Protein AF-A0A5C5SHX4-F1 (afdb_monomer_lite)

Structure (mmCIF, N/CA/C/O backbone):
data_AF-A0A5C5SHX4-F1
#
_entry.id   AF-A0A5C5SHX4-F1
#
loop_
_atom_site.group_PDB
_atom_site.id
_atom_site.type_symbol
_atom_site.label_atom_id
_atom_site.label_alt_id
_atom_site.label_comp_id
_atom_site.label_asym_id
_atom_site.label_entity_id
_atom_site.label_seq_id
_atom_site.pdbx_PDB_ins_code
_atom_site.Cartn_x
_atom_site.Cartn_y
_atom_site.Cartn_z
_atom_site.occupancy
_atom_site.B_iso_or_equiv
_atom_site.auth_seq_id
_atom_site.auth_comp_id
_atom_site.auth_asym_id
_atom_site.auth_atom_id
_atom_site.pdbx_PDB_model_num
ATOM 1 N N . MET A 1 1 ? 33.870 39.729 71.450 1.00 42.12 1 MET A N 1
ATOM 2 C CA . MET A 1 1 ? 32.924 38.596 71.511 1.00 42.12 1 MET A CA 1
ATOM 3 C C . MET A 1 1 ? 33.709 37.350 71.129 1.00 42.12 1 MET A C 1
ATOM 5 O O . MET A 1 1 ? 34.415 37.389 70.132 1.00 42.12 1 MET A O 1
ATOM 9 N N . ALA A 1 2 ? 33.730 36.379 72.041 1.00 31.67 2 ALA A N 1
ATOM 10 C CA . ALA A 1 2 ? 34.758 35.351 72.262 1.00 31.67 2 ALA A CA 1
ATOM 11 C C . ALA A 1 2 ? 34.775 34.230 71.193 1.00 31.67 2 ALA A C 1
ATOM 13 O O . ALA A 1 2 ? 33.719 33.817 70.734 1.00 31.67 2 ALA A O 1
ATOM 14 N N . ASN A 1 3 ? 35.959 33.909 70.650 1.00 28.08 3 ASN A N 1
ATOM 15 C CA . ASN A 1 3 ? 36.817 32.722 70.887 1.00 28.08 3 ASN A CA 1
ATOM 16 C C . ASN A 1 3 ? 36.329 31.379 70.297 1.00 28.08 3 ASN A C 1
ATOM 18 O O . ASN A 1 3 ? 35.316 30.841 70.719 1.00 28.08 3 ASN A O 1
ATOM 22 N N . ALA A 1 4 ? 37.113 30.849 69.339 1.00 34.06 4 ALA A N 1
ATOM 23 C CA . ALA A 1 4 ? 38.002 29.676 69.479 1.00 34.06 4 ALA A CA 1
ATOM 24 C C . ALA A 1 4 ? 37.497 28.519 70.393 1.00 34.06 4 ALA A C 1
ATOM 26 O O . ALA A 1 4 ? 37.074 28.782 71.507 1.00 34.06 4 ALA A O 1
ATOM 27 N N . VAL A 1 5 ? 37.617 27.210 70.122 1.00 29.78 5 VAL A N 1
ATOM 28 C CA . VAL A 1 5 ? 38.520 26.406 69.274 1.00 29.78 5 VAL A CA 1
ATOM 29 C C . VAL A 1 5 ? 38.221 24.907 69.606 1.00 29.78 5 VAL A C 1
ATOM 31 O O . VAL A 1 5 ? 37.726 24.634 70.694 1.00 29.78 5 VAL A O 1
ATOM 34 N N . VAL A 1 6 ? 38.596 23.951 68.727 1.00 30.94 6 VAL A N 1
ATOM 35 C CA . VAL A 1 6 ? 39.023 22.546 69.043 1.00 30.94 6 VAL A CA 1
ATOM 36 C C . VAL A 1 6 ? 37.992 21.387 69.253 1.00 30.94 6 VAL A C 1
ATOM 38 O O . VAL A 1 6 ? 37.268 21.323 70.234 1.00 30.94 6 VAL A O 1
ATOM 41 N N . ILE A 1 7 ? 38.090 20.398 68.334 1.00 29.53 7 ILE A N 1
ATOM 42 C CA . ILE A 1 7 ? 38.417 18.952 68.530 1.00 29.53 7 ILE A CA 1
ATOM 43 C C . ILE A 1 7 ? 37.348 17.835 68.747 1.00 29.53 7 ILE A C 1
ATOM 45 O O . ILE A 1 7 ? 36.525 17.863 69.646 1.00 29.53 7 ILE A O 1
ATOM 49 N N . HIS A 1 8 ? 37.561 16.783 67.927 1.00 28.03 8 HIS A N 1
ATOM 50 C CA . HIS A 1 8 ? 37.392 15.311 68.032 1.00 28.03 8 HIS A CA 1
ATOM 51 C C . HIS A 1 8 ? 36.051 14.577 68.252 1.00 28.03 8 HIS A C 1
ATOM 53 O O . HIS A 1 8 ? 35.418 14.633 69.293 1.00 28.03 8 HIS A O 1
ATOM 59 N N . LEU A 1 9 ? 35.778 13.717 67.254 1.00 27.45 9 LEU A N 1
ATOM 60 C CA . LEU A 1 9 ? 35.742 12.239 67.268 1.00 27.45 9 LEU A CA 1
ATOM 61 C C . LEU A 1 9 ? 35.037 11.474 68.415 1.00 27.45 9 LEU A C 1
ATOM 63 O O . LEU A 1 9 ? 35.475 11.456 69.555 1.00 27.45 9 LEU A O 1
ATOM 67 N N . TYR A 1 10 ? 34.151 10.590 67.937 1.00 25.95 10 TYR A N 1
ATOM 68 C CA . TYR A 1 10 ? 33.957 9.177 68.304 1.00 25.95 10 TYR A CA 1
ATOM 69 C C . TYR A 1 10 ? 33.067 8.760 69.499 1.00 25.95 10 TYR A C 1
ATOM 71 O O . TYR A 1 10 ? 33.429 8.856 70.662 1.00 25.95 10 TYR A O 1
ATOM 79 N N . ARG A 1 11 ? 32.037 7.997 69.089 1.00 29.31 11 ARG A N 1
ATOM 80 C CA . ARG A 1 11 ? 31.551 6.693 69.596 1.00 29.31 11 ARG A CA 1
ATOM 81 C C . ARG A 1 11 ? 30.420 6.627 70.637 1.00 29.31 11 ARG A C 1
ATOM 83 O O . ARG A 1 11 ? 30.598 6.915 71.807 1.00 29.31 11 ARG A O 1
ATOM 90 N N . ARG A 1 12 ? 29.345 5.987 70.144 1.00 29.53 12 ARG A N 1
ATOM 91 C CA . ARG A 1 12 ? 28.436 4.996 70.758 1.00 29.53 12 ARG A CA 1
ATOM 92 C C . ARG A 1 12 ? 27.779 5.348 72.098 1.00 29.53 12 ARG A C 1
ATOM 94 O O . ARG A 1 12 ? 28.376 5.186 73.153 1.00 29.53 12 ARG A O 1
ATOM 101 N N . SER A 1 13 ? 26.462 5.513 72.032 1.00 32.78 13 SER A N 1
ATOM 102 C CA . SER A 1 13 ? 25.553 4.825 72.947 1.00 32.78 13 SER A CA 1
ATOM 103 C C . SER A 1 13 ? 24.511 4.052 72.135 1.00 32.78 13 SER A C 1
ATOM 105 O O . SER A 1 13 ? 24.016 4.506 71.104 1.00 32.78 13 SER A O 1
ATOM 107 N N . GLU A 1 14 ? 24.279 2.817 72.560 1.00 32.66 14 GLU A N 1
ATOM 108 C CA . GLU A 1 14 ? 23.230 1.929 72.082 1.00 32.66 14 GLU A CA 1
ATOM 109 C C . GLU A 1 14 ? 21.862 2.440 72.543 1.00 32.66 14 GLU A C 1
ATOM 111 O O . GLU A 1 14 ? 21.740 2.992 73.635 1.00 32.66 14 GLU A O 1
ATOM 116 N N . SER A 1 15 ? 20.825 2.186 71.746 1.00 30.86 15 SER A N 1
ATOM 117 C CA . SER A 1 15 ? 19.683 1.335 72.119 1.00 30.86 15 SER A CA 1
ATOM 118 C C . SER A 1 15 ? 18.360 1.819 71.519 1.00 30.86 15 SER A C 1
ATOM 120 O O . SER A 1 15 ? 17.963 2.970 71.644 1.00 30.86 15 SER A O 1
ATOM 122 N N . SER A 1 16 ? 17.681 0.843 70.908 1.00 31.73 16 SER A N 1
ATOM 123 C CA . SER A 1 16 ? 16.227 0.666 70.830 1.00 31.73 16 SER A CA 1
ATOM 124 C C . SER A 1 16 ? 15.356 1.741 70.171 1.00 31.73 16 SER A C 1
ATOM 126 O O . SER A 1 16 ? 15.209 2.845 70.677 1.00 31.73 16 SER A O 1
ATOM 128 N N . GLY A 1 17 ? 14.603 1.316 69.148 1.00 30.91 17 GLY A N 1
ATOM 129 C CA . GLY A 1 17 ? 13.259 1.855 68.919 1.00 30.91 17 GLY A CA 1
ATOM 130 C C . GLY A 1 17 ? 12.908 2.179 67.473 1.00 30.91 17 GLY A C 1
ATOM 131 O O . GLY A 1 17 ? 13.012 3.319 67.054 1.00 30.91 17 GLY A O 1
ATOM 132 N N . SER A 1 18 ? 12.456 1.158 66.742 1.00 30.62 18 SER A N 1
ATOM 133 C CA . SER A 1 18 ? 11.272 1.178 65.867 1.00 30.62 18 SER A CA 1
ATOM 134 C C . SER A 1 18 ? 10.837 2.510 65.229 1.00 30.62 18 SER A C 1
ATOM 136 O O . SER A 1 18 ? 10.219 3.338 65.888 1.00 30.62 18 SER A O 1
ATOM 138 N N . CYS A 1 19 ? 11.022 2.630 63.911 1.00 30.03 19 CYS A N 1
ATOM 139 C CA . CYS A 1 19 ? 9.945 2.775 62.912 1.00 30.03 19 CYS A CA 1
ATOM 140 C C . CYS A 1 19 ? 10.567 3.185 61.571 1.00 30.03 19 CYS A C 1
ATOM 142 O O . CYS A 1 19 ? 10.894 4.347 61.338 1.00 30.03 19 CYS A O 1
ATOM 144 N N . ALA A 1 20 ? 10.738 2.210 60.680 1.00 31.38 20 ALA A N 1
ATOM 145 C CA . ALA A 1 20 ? 11.069 2.464 59.289 1.00 31.38 20 ALA A CA 1
ATOM 146 C C . ALA A 1 20 ? 9.829 3.035 58.584 1.00 31.38 20 ALA A C 1
ATOM 148 O O . ALA A 1 20 ? 8.901 2.299 58.254 1.00 31.38 20 ALA A O 1
ATOM 149 N N . ASN A 1 21 ? 9.819 4.345 58.341 1.00 29.78 21 ASN A N 1
ATOM 150 C CA . ASN A 1 21 ? 8.958 4.941 57.327 1.00 29.78 21 ASN A CA 1
ATOM 151 C C . ASN A 1 21 ? 9.503 4.535 55.954 1.00 29.78 21 ASN A C 1
ATOM 153 O O . ASN A 1 21 ? 10.406 5.172 55.412 1.00 29.78 21 ASN A O 1
ATOM 157 N N . PHE A 1 22 ? 8.960 3.451 55.402 1.00 29.88 22 PHE A N 1
ATOM 158 C CA . PHE A 1 22 ? 9.061 3.157 53.979 1.00 29.88 22 PHE A CA 1
ATOM 159 C C . PHE A 1 22 ? 8.213 4.197 53.238 1.00 29.88 22 PHE A C 1
ATOM 161 O O . PHE A 1 22 ? 6.991 4.086 53.151 1.00 29.88 22 PHE A O 1
ATOM 168 N N . PHE A 1 23 ? 8.864 5.239 52.726 1.00 28.30 23 PHE A N 1
ATOM 169 C CA . PHE A 1 23 ? 8.303 6.038 51.647 1.00 28.30 23 PHE A CA 1
ATOM 170 C C . PHE A 1 23 ? 8.164 5.120 50.427 1.00 28.30 23 PHE A C 1
ATOM 172 O O . PHE A 1 23 ? 9.138 4.847 49.728 1.00 28.30 23 PHE A O 1
ATOM 179 N N . TYR A 1 24 ? 6.952 4.623 50.175 1.00 29.64 24 TYR A N 1
ATOM 180 C CA . TYR A 1 24 ? 6.593 4.107 48.860 1.00 29.64 24 TYR A CA 1
ATOM 181 C C . TYR A 1 24 ? 6.588 5.290 47.893 1.00 29.64 24 TYR A C 1
ATOM 183 O O . TYR A 1 24 ? 5.619 6.036 47.787 1.00 29.64 24 TYR A O 1
ATOM 191 N N . CYS A 1 25 ? 7.710 5.479 47.205 1.00 27.42 25 CYS A N 1
ATOM 192 C CA . CYS A 1 25 ? 7.763 6.279 45.997 1.00 27.42 25 CYS A CA 1
ATOM 193 C C . CYS A 1 25 ? 7.038 5.476 44.907 1.00 27.42 25 CYS A C 1
ATOM 195 O O . CYS A 1 25 ? 7.627 4.618 44.253 1.00 27.42 25 CYS A O 1
ATOM 197 N N . THR A 1 26 ? 5.728 5.679 44.763 1.00 35.91 26 THR A N 1
ATOM 198 C CA . THR A 1 26 ? 4.989 5.192 43.597 1.00 35.91 26 THR A CA 1
ATOM 199 C C . THR A 1 26 ? 5.428 6.017 42.394 1.00 35.91 26 THR A C 1
ATOM 201 O O . THR A 1 26 ? 4.940 7.125 42.177 1.00 35.91 26 THR A O 1
ATOM 204 N N . ALA A 1 27 ? 6.381 5.495 41.624 1.00 34.44 27 ALA A N 1
ATOM 205 C CA . ALA A 1 27 ? 6.649 6.001 40.288 1.00 34.44 27 ALA A CA 1
ATOM 206 C C . ALA A 1 27 ? 5.388 5.781 39.424 1.00 34.44 27 ALA A C 1
ATOM 208 O O . ALA A 1 27 ? 4.853 4.668 39.415 1.00 34.44 27 ALA A O 1
ATOM 209 N N . PRO A 1 28 ? 4.872 6.801 38.716 1.00 37.84 28 PRO A N 1
ATOM 210 C CA . PRO A 1 28 ? 3.709 6.622 37.860 1.00 37.84 28 PRO A CA 1
ATOM 211 C C . PRO A 1 28 ? 4.066 5.703 36.685 1.00 37.84 28 PRO A C 1
ATOM 213 O O . PRO A 1 28 ? 5.040 5.935 35.965 1.00 37.84 28 PRO A O 1
ATOM 216 N N . MET A 1 29 ? 3.261 4.654 36.494 1.00 38.84 29 MET A N 1
ATOM 217 C CA . MET A 1 29 ? 3.350 3.711 35.377 1.00 38.84 29 MET A CA 1
ATOM 218 C C . MET A 1 29 ? 3.021 4.404 34.044 1.00 38.84 29 MET A C 1
ATOM 220 O O . MET A 1 29 ? 1.914 4.284 33.528 1.00 38.84 29 MET A O 1
ATOM 224 N N . LYS A 1 30 ? 3.992 5.117 33.459 1.00 40.50 30 LYS A N 1
ATOM 225 C CA . LYS A 1 30 ? 3.859 5.727 32.121 1.00 40.50 30 LYS A CA 1
ATOM 226 C C . LYS A 1 30 ? 3.552 4.694 31.023 1.00 40.50 30 LYS A C 1
ATOM 228 O O . LYS A 1 30 ? 2.823 5.006 30.088 1.00 40.50 30 LYS A O 1
ATOM 233 N N . GLY A 1 31 ? 4.039 3.458 31.168 1.00 35.09 31 GLY A N 1
ATOM 234 C CA . GLY A 1 31 ? 3.872 2.402 30.160 1.00 35.09 31 GLY A CA 1
ATOM 235 C C . GLY A 1 31 ? 2.446 1.856 30.022 1.00 35.09 31 GLY A C 1
ATOM 236 O O . GLY A 1 31 ? 2.021 1.552 28.914 1.00 35.09 31 GLY A O 1
ATOM 237 N N . VAL A 1 32 ? 1.672 1.774 31.111 1.00 37.81 32 VAL A N 1
ATOM 238 C CA . VAL A 1 32 ? 0.301 1.223 31.064 1.00 37.81 32 VAL A CA 1
ATOM 239 C C . VAL A 1 32 ? -0.667 2.219 30.415 1.00 37.81 32 VAL A C 1
ATOM 241 O O . VAL A 1 32 ? -1.487 1.826 29.589 1.00 37.81 32 VAL A O 1
ATOM 244 N N . SER A 1 33 ? -0.523 3.513 30.724 1.00 42.38 33 SER A N 1
ATOM 245 C CA . SER A 1 33 ? -1.366 4.576 30.158 1.00 42.38 33 SER A CA 1
ATOM 246 C C . SER A 1 33 ? -1.165 4.724 28.645 1.00 42.38 33 SER A C 1
ATOM 248 O O . SER A 1 33 ? -2.143 4.745 27.909 1.00 42.38 33 SER A O 1
ATOM 250 N N . GLN A 1 34 ? 0.088 4.726 28.168 1.00 48.66 34 GLN A N 1
ATOM 251 C CA . GLN A 1 34 ? 0.398 4.811 26.732 1.00 48.66 34 GLN A CA 1
ATOM 252 C C . GLN A 1 34 ? -0.023 3.557 25.946 1.00 48.66 34 GLN A C 1
ATOM 254 O O . GLN A 1 34 ? -0.370 3.646 24.769 1.00 48.66 34 GLN A O 1
ATOM 259 N N . MET A 1 35 ? 0.010 2.373 26.568 1.00 46.88 35 MET A N 1
ATOM 260 C CA . MET A 1 35 ? -0.384 1.118 25.917 1.00 46.88 35 MET A CA 1
ATOM 261 C C . MET A 1 35 ? -1.911 0.981 25.799 1.00 46.88 35 MET A C 1
ATOM 263 O O . MET A 1 35 ? -2.396 0.517 24.767 1.00 46.88 35 MET A O 1
ATOM 267 N N . MET A 1 36 ? -2.667 1.426 26.811 1.00 45.66 36 MET A N 1
ATOM 268 C CA . MET A 1 36 ? -4.135 1.489 26.751 1.00 45.66 36 MET A CA 1
ATOM 269 C C . MET A 1 36 ? -4.622 2.531 25.737 1.00 45.66 36 MET A C 1
ATOM 271 O O . MET A 1 36 ? -5.519 2.231 24.957 1.00 45.66 36 MET A O 1
ATOM 275 N N . GLU A 1 37 ? -3.984 3.702 25.688 1.00 62.09 37 GLU A N 1
ATOM 276 C CA . GLU A 1 37 ? -4.298 4.777 24.737 1.00 62.09 37 GLU A CA 1
ATOM 277 C C . GLU A 1 37 ? -4.099 4.323 23.279 1.00 62.09 37 GLU A C 1
ATOM 279 O O . GLU A 1 37 ? -5.005 4.449 22.459 1.00 62.09 37 GLU A O 1
ATOM 284 N N . LYS A 1 38 ? -2.976 3.655 22.969 1.00 64.38 38 LYS A N 1
ATOM 285 C CA . LYS A 1 38 ? -2.723 3.098 21.625 1.00 64.38 38 LYS A CA 1
ATOM 286 C C . LYS A 1 38 ? -3.712 1.997 21.222 1.00 64.38 38 LYS A C 1
ATOM 288 O O . LYS A 1 38 ? -4.048 1.884 20.041 1.00 64.38 38 LYS A O 1
ATOM 293 N N . GLN A 1 39 ? -4.143 1.153 22.162 1.00 67.19 39 GLN A N 1
ATOM 294 C CA . GLN A 1 39 ? -5.106 0.081 21.880 1.00 67.19 39 GLN A CA 1
ATOM 295 C C . GLN A 1 39 ? -6.512 0.635 21.610 1.00 67.19 39 GLN A C 1
ATOM 297 O O . GLN A 1 39 ? -7.219 0.115 20.741 1.00 67.19 39 GLN A O 1
ATOM 302 N N . ASP A 1 40 ? -6.890 1.703 22.309 1.00 85.38 40 ASP A N 1
ATOM 303 C CA . ASP A 1 40 ? -8.145 2.414 22.081 1.00 85.38 40 ASP A CA 1
ATOM 304 C C . ASP A 1 40 ? -8.152 3.073 20.692 1.00 85.38 40 ASP A C 1
ATOM 306 O O . ASP A 1 40 ? -9.031 2.797 19.875 1.00 85.38 40 ASP A O 1
ATOM 310 N N . THR A 1 41 ? -7.080 3.794 20.332 1.00 91.12 41 THR A N 1
ATOM 311 C CA . THR A 1 41 ? -6.935 4.404 18.997 1.00 91.12 41 THR A CA 1
ATOM 312 C C . THR A 1 41 ? -7.051 3.382 17.865 1.00 91.12 41 THR A C 1
ATOM 314 O O . THR A 1 41 ? -7.777 3.613 16.899 1.00 91.12 41 THR A O 1
ATOM 317 N N . ARG A 1 42 ? -6.377 2.225 17.966 1.00 94.06 42 ARG A N 1
ATOM 318 C CA . ARG A 1 42 ? -6.467 1.163 16.941 1.00 94.06 42 ARG A CA 1
ATOM 319 C C . ARG A 1 42 ? -7.895 0.655 16.766 1.00 94.06 42 ARG A C 1
ATOM 321 O O . ARG A 1 42 ? -8.313 0.396 15.641 1.00 94.06 42 ARG A O 1
ATOM 328 N N . THR A 1 43 ? -8.634 0.523 17.865 1.00 95.25 43 THR A N 1
ATOM 329 C CA . THR A 1 43 ? -10.025 0.056 17.852 1.00 95.25 43 THR A CA 1
ATOM 330 C C . THR A 1 43 ? -10.939 1.085 17.190 1.00 95.25 43 THR A C 1
ATOM 332 O O . THR A 1 43 ? -11.713 0.728 16.305 1.00 95.25 43 THR A O 1
ATOM 335 N N . ILE A 1 44 ? -10.795 2.364 17.549 1.00 96.25 44 ILE A N 1
ATOM 336 C CA . ILE A 1 44 ? -11.572 3.467 16.968 1.00 96.25 44 ILE A CA 1
ATOM 337 C C . ILE A 1 44 ? -11.306 3.588 15.460 1.00 96.25 44 ILE A C 1
ATOM 339 O O . ILE A 1 44 ? -12.247 3.696 14.675 1.00 96.25 44 ILE A O 1
ATOM 343 N N . VAL A 1 45 ? -10.037 3.527 15.040 1.00 97.25 45 VAL A N 1
ATOM 344 C CA . VAL A 1 45 ? -9.662 3.558 13.616 1.00 97.25 45 VAL A CA 1
ATOM 345 C C . VAL A 1 45 ? -10.242 2.359 12.867 1.00 97.25 45 VAL A C 1
ATOM 347 O O . VAL A 1 45 ? -10.783 2.535 11.780 1.00 97.25 45 VAL A O 1
ATOM 350 N N . SER A 1 46 ? -10.174 1.157 13.450 1.00 97.06 46 SER A N 1
ATOM 351 C CA . SER A 1 46 ? -10.743 -0.056 12.851 1.00 97.06 46 SER A CA 1
ATOM 352 C C . SER A 1 46 ? -12.241 0.089 12.604 1.00 97.06 46 SER A C 1
ATOM 354 O O . SER A 1 46 ? -12.702 -0.156 11.496 1.00 97.06 46 SER A O 1
ATOM 356 N N . GLN A 1 47 ? -12.991 0.530 13.616 1.00 96.81 47 GLN A N 1
ATOM 357 C CA . GLN A 1 47 ? -14.442 0.706 13.521 1.00 96.81 47 GLN A CA 1
ATOM 358 C C . GLN A 1 47 ? -14.821 1.767 12.488 1.00 96.81 47 GLN A C 1
ATOM 360 O O . GLN A 1 47 ? -15.741 1.563 11.700 1.00 96.81 47 GLN A O 1
ATOM 365 N N . TYR A 1 48 ? -14.101 2.891 12.476 1.00 98.00 48 TYR A N 1
ATOM 366 C CA . TYR A 1 48 ? -14.321 3.939 11.486 1.00 98.00 48 TYR A CA 1
ATOM 367 C C . TYR A 1 48 ? -14.047 3.435 10.063 1.00 98.00 48 TYR A C 1
ATOM 369 O O . TYR A 1 48 ? -14.892 3.611 9.192 1.00 98.00 48 TYR A O 1
ATOM 377 N N . ALA A 1 49 ? -12.913 2.769 9.831 1.00 97.88 49 ALA A N 1
ATOM 378 C CA . ALA A 1 49 ? -12.551 2.266 8.510 1.00 97.88 49 ALA A CA 1
ATOM 379 C C . ALA A 1 49 ? -13.498 1.157 8.021 1.00 97.88 49 ALA A C 1
ATOM 381 O O . ALA A 1 49 ? -13.857 1.143 6.847 1.00 97.88 49 ALA A O 1
ATOM 382 N N . GLU A 1 50 ? 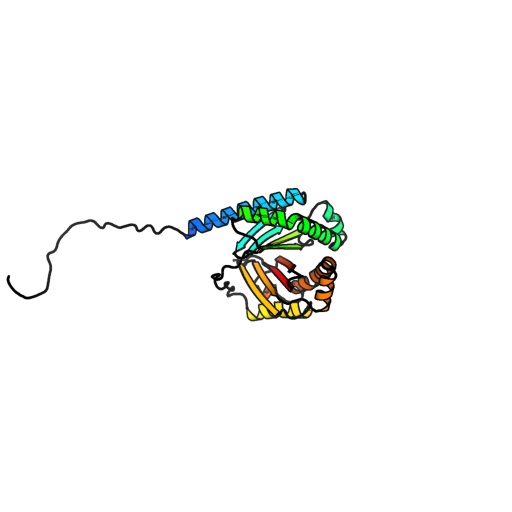-13.946 0.256 8.902 1.00 97.75 50 GLU A N 1
ATOM 383 C CA . GLU A 1 50 ? -14.971 -0.745 8.573 1.00 97.75 50 GLU A CA 1
ATOM 384 C C . GLU A 1 50 ? -16.285 -0.087 8.152 1.00 97.75 50 GLU A C 1
ATOM 386 O O . GLU A 1 50 ? -16.835 -0.450 7.114 1.00 97.75 50 GLU A O 1
ATOM 391 N N . HIS A 1 51 ? -16.759 0.899 8.920 1.00 98.00 51 HIS A N 1
ATOM 392 C CA . HIS A 1 51 ? -17.989 1.620 8.602 1.00 98.00 51 HIS A CA 1
ATOM 393 C C . HIS A 1 51 ? -17.872 2.404 7.291 1.00 98.00 51 HIS A C 1
ATOM 395 O O . HIS A 1 51 ? -18.765 2.327 6.455 1.00 98.00 51 HIS A O 1
ATOM 401 N N . PHE A 1 52 ? -16.749 3.095 7.082 1.00 97.94 52 PHE A N 1
ATOM 402 C CA . PHE A 1 52 ? -16.473 3.841 5.857 1.00 97.94 52 PHE A CA 1
ATOM 403 C C . PHE A 1 52 ? -16.472 2.924 4.626 1.00 97.94 52 PHE A C 1
ATOM 405 O O . PHE A 1 52 ? -17.076 3.234 3.600 1.00 97.94 52 PHE A O 1
ATOM 412 N N . LEU A 1 53 ? -15.815 1.764 4.722 1.00 97.25 53 LEU A N 1
ATOM 413 C CA . LEU A 1 53 ? -15.810 0.772 3.649 1.00 97.25 53 LEU A CA 1
ATOM 414 C C . LEU A 1 53 ? -17.214 0.214 3.391 1.00 97.25 53 LEU A C 1
ATOM 416 O O . LEU A 1 53 ? -17.616 0.122 2.236 1.00 97.25 53 LEU A O 1
ATOM 420 N N . GLU A 1 54 ? -17.980 -0.103 4.432 1.00 96.56 54 GLU A N 1
ATOM 421 C CA . GLU A 1 54 ? -19.353 -0.595 4.283 1.00 96.56 54 GLU A CA 1
ATOM 422 C C . GLU A 1 54 ? -20.270 0.444 3.625 1.00 96.56 54 GLU A C 1
ATOM 424 O O . GLU A 1 54 ? -21.019 0.107 2.711 1.00 96.56 54 GLU A O 1
ATOM 429 N N . GLU A 1 55 ? -20.176 1.711 4.031 1.00 97.38 55 GLU A N 1
ATOM 430 C CA . GLU A 1 55 ? -20.980 2.806 3.485 1.00 97.38 55 GLU A CA 1
ATOM 431 C C . GLU A 1 55 ? -20.676 3.068 2.003 1.00 97.38 55 GLU A C 1
ATOM 433 O O . GLU A 1 55 ? -21.594 3.237 1.198 1.00 97.38 55 GLU A O 1
ATOM 438 N N . HIS A 1 56 ? -19.395 3.075 1.625 1.00 95.69 56 HIS A N 1
ATOM 439 C CA . HIS A 1 56 ? -18.983 3.491 0.285 1.00 95.69 56 HIS A CA 1
ATOM 440 C C . HIS A 1 56 ? -18.776 2.340 -0.706 1.00 95.69 56 HIS A C 1
ATOM 442 O O . HIS A 1 56 ? -19.020 2.513 -1.901 1.00 95.69 56 HIS A O 1
ATOM 448 N N . PHE A 1 57 ? -18.339 1.168 -0.242 1.00 94.31 57 PHE A N 1
ATOM 449 C CA . PHE A 1 57 ? -18.149 -0.027 -1.073 1.00 94.31 57 PHE A CA 1
ATOM 450 C C . PHE A 1 57 ? -19.306 -1.030 -0.950 1.00 94.31 57 PHE A C 1
ATOM 452 O O . PHE A 1 57 ? -19.405 -1.940 -1.773 1.00 94.31 57 PHE A O 1
ATOM 459 N N . GLY A 1 58 ? -20.201 -0.862 0.030 1.00 93.56 58 GLY A N 1
ATOM 460 C CA . GLY A 1 58 ? -21.363 -1.731 0.240 1.00 93.56 58 GLY A CA 1
ATOM 461 C C . GLY A 1 58 ? -21.050 -3.053 0.945 1.00 93.56 58 GLY A C 1
ATOM 462 O O . GLY A 1 58 ? -21.930 -3.902 1.055 1.00 93.56 58 GLY A O 1
ATOM 463 N N . GLU A 1 59 ? -19.811 -3.248 1.398 1.00 92.81 59 GLU A N 1
ATOM 464 C CA . GLU A 1 59 ? -19.346 -4.449 2.091 1.00 92.81 59 GLU A CA 1
ATOM 465 C C . GLU A 1 59 ? -18.264 -4.050 3.100 1.00 92.81 59 GLU A C 1
ATOM 467 O O . GLU A 1 59 ? -17.504 -3.109 2.866 1.00 92.81 59 GLU A O 1
ATOM 472 N N . LYS A 1 60 ? -18.144 -4.800 4.195 1.00 94.31 60 LYS A N 1
ATOM 473 C CA . LYS A 1 60 ? -17.026 -4.683 5.136 1.00 94.31 60 LYS A CA 1
ATOM 474 C C . LYS A 1 60 ? -16.025 -5.828 4.939 1.00 94.31 60 LYS A C 1
ATOM 476 O O . LYS A 1 60 ? -16.416 -6.904 4.490 1.00 94.31 60 LYS A O 1
ATOM 481 N N . PRO A 1 61 ? -14.738 -5.646 5.272 1.00 96.88 61 PRO A N 1
ATOM 482 C CA . PRO A 1 61 ? -13.784 -6.757 5.286 1.00 96.88 61 PRO A CA 1
ATOM 483 C C . PRO A 1 61 ? -14.182 -7.828 6.317 1.00 96.88 61 PRO A C 1
ATOM 485 O O . PRO A 1 61 ? -14.765 -7.510 7.354 1.00 96.88 61 PRO A O 1
ATOM 488 N N . ASP A 1 62 ? -13.786 -9.086 6.088 1.00 97.25 62 ASP A N 1
ATOM 489 C CA . ASP A 1 62 ? -13.939 -10.159 7.088 1.00 97.25 62 ASP A CA 1
ATOM 490 C C . ASP A 1 62 ? -13.123 -9.854 8.354 1.00 97.25 62 ASP A C 1
ATOM 492 O O . ASP A 1 62 ? -13.519 -10.186 9.473 1.00 97.25 62 ASP A O 1
ATOM 496 N N . LYS A 1 63 ? -11.949 -9.238 8.172 1.00 97.00 63 LYS A N 1
ATOM 497 C CA . LYS A 1 63 ? -11.089 -8.778 9.262 1.00 97.00 63 LYS A CA 1
ATOM 498 C C . LYS A 1 63 ? -10.282 -7.556 8.845 1.00 97.00 63 LYS A C 1
ATOM 500 O O . LYS A 1 63 ? -9.669 -7.553 7.774 1.00 97.00 63 LYS A O 1
ATOM 505 N N . LEU A 1 64 ? -10.199 -6.592 9.759 1.00 97.06 64 LEU A N 1
ATOM 506 C CA . LEU A 1 64 ? -9.360 -5.403 9.668 1.00 97.06 64 LEU A CA 1
ATOM 507 C C . LEU A 1 64 ? -8.305 -5.404 10.788 1.00 97.06 64 LEU A C 1
ATOM 509 O O . LEU A 1 64 ? -8.581 -5.757 11.933 1.00 97.06 64 LEU A O 1
ATOM 513 N N . THR A 1 65 ? -7.058 -5.071 10.451 1.00 96.06 65 THR A N 1
ATOM 514 C CA . THR A 1 65 ? -5.953 -4.903 11.411 1.00 96.06 65 THR A CA 1
ATOM 515 C C . THR A 1 65 ? -5.348 -3.514 11.269 1.00 96.06 65 THR A C 1
ATOM 517 O O . THR A 1 65 ? -4.950 -3.134 10.171 1.00 96.06 65 THR A O 1
ATOM 520 N N . VAL A 1 66 ? -5.231 -2.785 12.381 1.00 97.25 66 VAL A N 1
ATOM 521 C CA . VAL A 1 66 ? -4.611 -1.453 12.414 1.00 97.25 66 VAL A CA 1
ATOM 522 C C . VAL A 1 66 ? -3.220 -1.526 13.035 1.00 97.25 66 VAL A C 1
ATOM 524 O O . VAL A 1 66 ? -3.052 -2.021 14.153 1.00 97.25 66 VAL A O 1
ATOM 527 N N . ILE A 1 67 ? -2.228 -0.983 12.334 1.00 95.38 67 ILE A N 1
ATOM 528 C CA . ILE A 1 67 ? -0.856 -0.825 12.816 1.00 95.38 67 ILE A CA 1
ATOM 529 C C . ILE A 1 67 ? -0.556 0.667 12.857 1.00 95.38 67 ILE A C 1
ATOM 531 O O . ILE A 1 67 ? -0.463 1.320 11.826 1.00 95.38 67 ILE A O 1
ATOM 535 N N . LEU A 1 68 ? -0.400 1.196 14.067 1.00 92.69 68 LEU A N 1
ATOM 536 C CA . LEU A 1 68 ? 0.001 2.580 14.294 1.00 92.69 68 LEU A CA 1
ATOM 537 C C . LEU A 1 68 ? 1.441 2.592 14.803 1.00 92.69 68 LEU A C 1
ATOM 539 O O . LEU A 1 68 ? 1.692 2.181 15.943 1.00 92.69 68 LEU A O 1
ATOM 543 N N . HIS A 1 69 ? 2.352 3.040 13.944 1.00 91.50 69 HIS A N 1
ATOM 544 C CA . HIS A 1 69 ? 3.754 3.279 14.254 1.00 91.50 69 HIS A CA 1
ATOM 545 C C . HIS A 1 69 ? 4.205 4.532 13.489 1.00 91.50 69 HIS A C 1
ATOM 547 O O . HIS A 1 69 ? 4.622 4.415 12.334 1.00 91.50 69 HIS A O 1
ATOM 553 N N . PRO A 1 70 ? 4.099 5.729 14.100 1.00 90.12 70 PRO A N 1
ATOM 554 C CA . PRO A 1 70 ? 4.459 6.984 13.450 1.00 90.12 70 PRO A CA 1
ATOM 555 C C . PRO A 1 70 ? 5.832 6.912 12.755 1.00 90.12 70 PRO A C 1
ATOM 557 O O . PRO A 1 70 ? 6.747 6.287 13.301 1.00 90.12 70 PRO A O 1
ATOM 560 N N . PRO A 1 71 ? 5.960 7.482 11.542 1.00 92.94 71 PRO A N 1
ATOM 561 C CA . PRO A 1 71 ? 4.986 8.344 10.873 1.00 92.94 71 PRO A CA 1
ATOM 562 C C . PRO A 1 71 ? 3.947 7.573 10.032 1.00 92.94 71 PRO A C 1
ATOM 564 O O . PRO A 1 71 ? 3.361 8.143 9.117 1.00 92.94 71 PRO A O 1
ATOM 567 N N . PHE A 1 72 ? 3.717 6.282 10.300 1.00 95.38 72 PHE A N 1
ATOM 568 C CA . PHE A 1 72 ? 2.815 5.442 9.515 1.00 95.38 72 PHE A CA 1
ATOM 569 C C . PHE A 1 72 ? 1.605 4.943 10.314 1.00 95.38 72 PHE A C 1
ATOM 571 O O . PHE A 1 72 ? 1.712 4.440 11.439 1.00 95.38 72 PHE A O 1
ATOM 578 N N . LEU A 1 73 ? 0.444 5.008 9.668 1.00 96.69 73 LEU A N 1
ATOM 579 C CA . LEU A 1 73 ? -0.773 4.304 10.044 1.00 96.69 73 LEU A CA 1
ATOM 580 C C . LEU A 1 73 ? -1.139 3.344 8.911 1.00 96.69 73 LEU A C 1
ATOM 582 O O . LEU A 1 73 ? -1.457 3.774 7.807 1.00 96.69 73 LEU A O 1
ATOM 586 N N . LEU A 1 74 ? -1.113 2.043 9.185 1.00 98.25 74 LEU A N 1
ATOM 587 C CA . LEU A 1 74 ? -1.512 1.011 8.233 1.00 98.25 74 LEU A CA 1
ATOM 588 C C . LEU A 1 74 ? -2.847 0.398 8.642 1.00 98.25 74 LEU A C 1
ATOM 590 O O . LEU A 1 74 ? -3.055 0.050 9.806 1.00 98.25 74 LEU A O 1
ATOM 594 N N . ILE A 1 75 ? -3.715 0.205 7.656 1.00 98.31 75 ILE A N 1
ATOM 595 C CA . ILE A 1 75 ? -4.999 -0.479 7.787 1.00 98.31 75 ILE A CA 1
ATOM 596 C C . ILE A 1 75 ? -4.990 -1.642 6.801 1.00 98.31 75 ILE A C 1
ATOM 598 O O . ILE A 1 75 ? -5.088 -1.449 5.590 1.00 98.31 75 ILE A O 1
ATOM 602 N N . HIS A 1 76 ? -4.830 -2.854 7.323 1.00 98.19 76 HIS A N 1
ATOM 603 C CA . HIS A 1 76 ? -4.794 -4.077 6.530 1.00 98.19 76 HIS A CA 1
ATOM 604 C C . HIS A 1 76 ? -6.144 -4.792 6.581 1.00 98.19 76 HIS A C 1
ATOM 606 O O . HIS A 1 76 ? -6.679 -5.062 7.658 1.00 98.19 76 HIS A O 1
ATOM 612 N N . LEU A 1 77 ? -6.666 -5.124 5.407 1.00 97.56 77 LEU A N 1
ATOM 613 C CA . LEU A 1 77 ? -7.973 -5.719 5.171 1.00 97.56 77 LEU A CA 1
ATOM 614 C C . LEU A 1 77 ? -7.788 -7.141 4.646 1.00 97.56 77 LEU A C 1
ATOM 616 O O . LEU A 1 77 ? -6.979 -7.374 3.751 1.00 97.56 77 LEU A O 1
ATOM 620 N N . THR A 1 78 ? -8.584 -8.082 5.142 1.00 97.25 78 THR A N 1
ATOM 621 C CA . THR A 1 78 ? -8.649 -9.453 4.611 1.00 97.25 78 THR A CA 1
ATOM 622 C C . THR A 1 78 ? -10.099 -9.873 4.413 1.00 97.25 78 THR A C 1
ATOM 624 O O . THR A 1 78 ? -10.978 -9.418 5.144 1.00 97.25 78 THR A O 1
ATOM 627 N N . GLY A 1 79 ? -10.351 -10.712 3.408 1.00 96.69 79 GLY A N 1
ATOM 628 C CA . GLY A 1 79 ? -11.706 -11.121 3.029 1.00 96.69 79 GLY A CA 1
ATOM 629 C C . GLY A 1 79 ? -12.502 -10.056 2.269 1.00 96.69 79 GLY A C 1
ATOM 630 O O . GLY A 1 79 ? -13.717 -10.143 2.174 1.00 96.69 79 GLY A O 1
ATOM 631 N N . PHE A 1 80 ? -11.838 -9.046 1.707 1.00 96.69 80 PHE A N 1
ATOM 632 C CA . PHE A 1 80 ? -12.484 -7.900 1.074 1.00 96.69 80 PHE A CA 1
ATOM 633 C C . PHE A 1 80 ? -12.607 -8.062 -0.451 1.00 96.69 80 PHE A C 1
ATOM 635 O O . PHE A 1 80 ? -11.736 -7.657 -1.231 1.00 96.69 80 PHE A O 1
ATOM 642 N N . LEU A 1 81 ? -13.710 -8.673 -0.888 1.00 95.44 81 LEU A N 1
ATOM 643 C CA . LEU A 1 81 ? -14.075 -8.819 -2.300 1.00 95.44 81 LEU A CA 1
ATOM 644 C C . LEU A 1 81 ? -15.585 -8.646 -2.473 1.00 95.44 81 LEU A C 1
ATOM 646 O O . LEU A 1 81 ? -16.360 -9.478 -1.991 1.00 95.44 81 LEU A O 1
ATOM 650 N N . LEU A 1 82 ? -15.993 -7.621 -3.218 1.00 94.12 82 LEU A N 1
ATOM 651 C CA . LEU A 1 82 ? -17.403 -7.295 -3.385 1.00 94.12 82 LEU A CA 1
ATOM 652 C C . LEU A 1 82 ? -18.123 -8.391 -4.179 1.00 94.12 82 LEU A C 1
ATOM 654 O O . LEU A 1 82 ? -17.562 -8.943 -5.136 1.00 94.12 82 LEU A O 1
ATOM 658 N N . PRO A 1 83 ? -19.395 -8.696 -3.861 1.00 92.56 83 PRO A N 1
ATOM 659 C CA . PRO A 1 83 ? -20.177 -9.673 -4.614 1.00 92.56 83 PRO A CA 1
ATOM 660 C C . PRO A 1 83 ? -20.190 -9.416 -6.129 1.00 92.56 83 PRO A C 1
ATOM 662 O O . PRO A 1 83 ? -20.070 -10.366 -6.904 1.00 92.56 83 PRO A O 1
ATOM 665 N N . ALA A 1 84 ? -20.263 -8.148 -6.545 1.00 91.88 84 ALA A N 1
ATOM 666 C CA . ALA A 1 84 ? -20.257 -7.742 -7.951 1.00 91.88 84 ALA A CA 1
ATOM 667 C C . ALA A 1 84 ? -18.905 -7.977 -8.658 1.00 91.88 84 ALA A C 1
ATOM 669 O O . ALA A 1 84 ? -18.871 -8.214 -9.865 1.00 91.88 84 ALA A O 1
ATOM 670 N N . GLU A 1 85 ? -17.792 -7.972 -7.920 1.00 95.94 85 GLU A N 1
ATOM 671 C CA . GLU A 1 85 ? -16.439 -8.153 -8.466 1.00 95.94 85 GLU A CA 1
ATOM 672 C C . GLU A 1 85 ? -16.099 -9.632 -8.703 1.00 95.94 85 GLU A C 1
ATOM 674 O O . GLU A 1 85 ? -15.269 -9.950 -9.557 1.00 95.94 85 GLU A O 1
ATOM 679 N N . LYS A 1 86 ? -16.759 -10.559 -7.988 1.00 94.06 86 LYS A N 1
ATOM 680 C CA . LYS A 1 86 ? -16.442 -12.003 -8.005 1.00 94.06 86 LYS A CA 1
ATOM 681 C C . LYS A 1 86 ? -16.378 -12.581 -9.417 1.00 94.06 86 LYS A C 1
ATOM 683 O O . LYS A 1 86 ? -15.450 -13.324 -9.729 1.00 94.06 86 LYS A O 1
ATOM 688 N N . MET A 1 87 ? -17.340 -12.236 -10.272 1.00 95.31 87 MET A N 1
ATOM 689 C CA . MET A 1 87 ? -17.383 -12.730 -11.651 1.00 95.31 87 MET A CA 1
ATOM 690 C C . MET A 1 87 ? -16.194 -12.220 -12.481 1.00 95.31 87 MET A C 1
ATOM 692 O O . MET A 1 87 ? -15.623 -12.989 -13.252 1.00 95.31 87 MET A O 1
ATOM 696 N N . LEU A 1 88 ? -15.820 -10.944 -12.336 1.00 95.81 88 LEU A N 1
ATOM 697 C CA . LEU A 1 88 ? -14.699 -10.350 -13.073 1.00 95.81 88 LEU A CA 1
ATOM 698 C C . LEU A 1 88 ? -13.375 -10.988 -12.644 1.00 95.81 88 LEU A C 1
ATOM 700 O O . LEU A 1 88 ? -12.608 -11.440 -13.492 1.00 95.81 88 LEU A O 1
ATOM 704 N N . VAL A 1 89 ? -13.167 -11.154 -11.333 1.00 94.94 89 VAL A N 1
ATOM 705 C CA . VAL A 1 89 ? -11.979 -11.831 -10.792 1.00 94.94 89 VAL A CA 1
ATOM 706 C C . VAL A 1 89 ? -11.884 -13.280 -11.279 1.00 94.94 89 VAL A C 1
ATOM 708 O O . VAL A 1 89 ? -10.813 -13.706 -11.713 1.00 94.94 89 VAL A O 1
ATOM 711 N N . GLN A 1 90 ? -12.997 -14.025 -11.280 1.00 93.94 90 GLN A N 1
ATOM 712 C CA . GLN A 1 90 ? -13.055 -15.404 -11.792 1.00 93.94 90 GLN A CA 1
ATOM 713 C C . GLN A 1 90 ? -12.711 -15.507 -13.282 1.00 93.94 90 GLN A C 1
ATOM 715 O O . GLN A 1 90 ? -12.139 -16.505 -13.713 1.00 93.94 90 GLN A O 1
ATOM 720 N N . ARG A 1 91 ? -13.046 -14.481 -14.070 1.00 94.62 91 ARG A N 1
ATOM 721 C CA . ARG A 1 91 ? -12.711 -14.387 -15.498 1.00 94.62 91 ARG A CA 1
ATOM 722 C C . ARG A 1 91 ? -11.325 -13.801 -15.760 1.00 94.62 91 ARG A C 1
ATOM 724 O O . ARG A 1 91 ? -10.982 -13.597 -16.918 1.00 94.62 91 ARG A O 1
ATOM 731 N N . GLN A 1 92 ? -10.546 -13.547 -14.708 1.00 92.62 92 GLN A N 1
ATOM 732 C CA . GLN A 1 92 ? -9.227 -12.917 -14.776 1.00 92.62 92 GLN A CA 1
ATOM 733 C C . GLN A 1 92 ? -9.242 -11.484 -15.337 1.00 92.62 92 GLN A C 1
ATOM 735 O O . GLN A 1 92 ? -8.207 -10.965 -15.744 1.00 92.62 92 GLN A O 1
ATOM 740 N N . ASP A 1 93 ? -10.396 -10.813 -15.295 1.00 94.62 93 ASP A N 1
ATOM 741 C CA . ASP A 1 93 ? -10.537 -9.398 -15.652 1.00 94.62 93 ASP A CA 1
ATOM 742 C C . ASP A 1 93 ? -10.218 -8.516 -14.435 1.00 94.62 93 ASP A C 1
ATOM 744 O O . ASP A 1 93 ? -11.073 -7.843 -13.857 1.00 94.62 93 ASP A O 1
ATOM 748 N N . TRP A 1 94 ? -8.977 -8.630 -13.959 1.00 94.06 94 TRP A N 1
ATOM 749 C CA . TRP A 1 94 ? -8.531 -7.994 -12.718 1.00 94.06 94 TRP A CA 1
ATOM 750 C C . TRP A 1 94 ? -8.371 -6.488 -12.883 1.00 94.06 94 TRP A C 1
ATOM 752 O O . TRP A 1 94 ? -8.742 -5.744 -11.980 1.00 94.06 94 TRP A O 1
ATOM 762 N N . ASN A 1 95 ? -7.877 -6.041 -14.041 1.00 94.56 95 ASN A N 1
ATOM 763 C CA . ASN A 1 95 ? -7.652 -4.624 -14.320 1.00 94.56 95 ASN A CA 1
ATOM 764 C C . ASN A 1 95 ? -8.943 -3.824 -14.181 1.00 94.56 95 ASN A C 1
ATOM 766 O O . ASN A 1 95 ? -8.948 -2.822 -13.484 1.00 94.56 95 ASN A O 1
ATOM 770 N N . ARG A 1 96 ? -10.065 -4.323 -14.714 1.00 95.19 96 ARG A N 1
ATOM 771 C CA . ARG A 1 96 ? -11.354 -3.634 -14.596 1.00 95.19 96 ARG A CA 1
ATOM 772 C C . ARG A 1 96 ? -11.804 -3.445 -13.144 1.00 95.19 96 ARG A C 1
ATOM 774 O O . ARG A 1 96 ? -12.403 -2.424 -12.808 1.00 95.19 96 ARG A O 1
ATOM 781 N N . VAL A 1 97 ? -11.538 -4.430 -12.283 1.00 96.75 97 VAL A N 1
ATOM 782 C CA . VAL A 1 97 ? -11.839 -4.333 -10.846 1.00 96.75 97 VAL A CA 1
ATOM 783 C C . VAL A 1 97 ? -10.907 -3.326 -10.173 1.00 96.75 97 VAL A C 1
ATOM 785 O O . VAL A 1 97 ? -11.380 -2.468 -9.434 1.00 96.75 97 VAL A O 1
ATOM 788 N N . LEU A 1 98 ? -9.604 -3.404 -10.454 1.00 96.12 98 LEU A N 1
ATOM 789 C CA . LEU A 1 98 ? -8.597 -2.506 -9.886 1.00 96.12 98 LEU A CA 1
ATOM 790 C C . LEU A 1 98 ? -8.837 -1.048 -10.296 1.00 96.12 98 LEU A C 1
ATOM 792 O O . LEU A 1 98 ? -8.935 -0.208 -9.414 1.00 96.12 98 LEU A O 1
ATOM 796 N N . GLU A 1 99 ? -9.067 -0.773 -11.582 1.00 95.56 99 GLU A N 1
ATOM 797 C CA . GLU A 1 99 ? -9.413 0.559 -12.105 1.00 95.56 99 GLU A CA 1
ATOM 798 C C . GLU A 1 99 ? -10.634 1.143 -11.386 1.00 95.56 99 GLU A C 1
ATOM 800 O O . GLU A 1 99 ? -10.649 2.305 -10.986 1.00 95.56 99 GLU A O 1
ATOM 805 N N . THR A 1 100 ? -11.674 0.327 -11.187 1.00 95.06 100 THR A N 1
ATOM 806 C CA . THR A 1 100 ? -12.894 0.778 -10.504 1.00 95.06 100 THR A CA 1
ATOM 807 C C . THR A 1 100 ? -12.613 1.110 -9.038 1.00 95.06 100 THR A C 1
ATOM 809 O O . THR A 1 100 ? -13.078 2.138 -8.545 1.00 95.06 100 THR A O 1
ATOM 812 N N . ARG A 1 101 ? -11.836 0.275 -8.337 1.00 95.69 101 ARG A N 1
ATOM 813 C CA . ARG A 1 101 ? -11.444 0.536 -6.944 1.00 95.69 101 ARG A CA 1
ATOM 814 C C . ARG A 1 101 ? -10.550 1.767 -6.821 1.00 95.69 101 ARG A C 1
ATOM 816 O O . ARG A 1 101 ? -10.746 2.547 -5.892 1.00 95.69 101 ARG A O 1
ATOM 823 N N . ASP A 1 102 ? -9.621 1.955 -7.751 1.00 93.88 102 ASP A N 1
ATOM 824 C CA . ASP A 1 102 ? -8.704 3.093 -7.769 1.00 93.88 102 ASP A CA 1
ATOM 825 C C . ASP A 1 102 ? -9.498 4.396 -8.010 1.00 93.88 102 ASP A C 1
ATOM 827 O O . ASP A 1 102 ? -9.344 5.352 -7.250 1.00 93.88 102 ASP A O 1
ATOM 831 N N . LEU A 1 103 ? -10.478 4.402 -8.927 1.00 94.44 103 LEU A N 1
ATOM 832 C CA . LEU A 1 103 ? -11.418 5.522 -9.104 1.00 94.44 103 LEU A CA 1
ATOM 833 C C . LEU A 1 103 ? -12.231 5.831 -7.838 1.00 94.44 103 LEU A C 1
ATOM 835 O O . LEU A 1 103 ? -12.367 6.998 -7.457 1.00 94.44 103 LEU A O 1
ATOM 839 N N . MET A 1 104 ? -12.769 4.801 -7.177 1.00 95.00 104 MET A N 1
ATOM 840 C CA . MET A 1 104 ? -13.526 4.974 -5.935 1.00 95.00 104 MET A CA 1
ATOM 841 C C . MET A 1 104 ? -12.658 5.591 -4.841 1.00 95.00 104 MET A C 1
ATOM 843 O O . MET A 1 104 ? -13.029 6.619 -4.275 1.00 95.00 104 MET A O 1
ATOM 847 N N . ILE A 1 105 ? -11.480 5.018 -4.581 1.00 94.50 105 ILE A N 1
ATOM 848 C CA . ILE A 1 105 ? -10.550 5.548 -3.582 1.00 94.50 105 ILE A CA 1
ATOM 849 C C . ILE A 1 105 ? -10.134 6.974 -3.922 1.00 94.50 105 ILE A C 1
ATOM 851 O O . ILE A 1 105 ? -10.166 7.819 -3.035 1.00 94.50 105 ILE A O 1
ATOM 855 N N . CYS A 1 106 ? -9.817 7.288 -5.180 1.00 93.06 106 CYS A N 1
ATOM 856 C CA . CYS A 1 106 ? -9.483 8.654 -5.580 1.00 93.06 106 CYS A CA 1
ATOM 857 C C . CYS A 1 106 ? -10.590 9.657 -5.224 1.00 93.06 106 CYS A C 1
ATOM 859 O O . CYS A 1 106 ? -10.279 10.757 -4.770 1.00 93.06 106 CYS A O 1
ATOM 861 N N . SER A 1 107 ? -11.863 9.282 -5.383 1.00 95.19 107 SER A N 1
ATOM 862 C CA . SER A 1 107 ? -12.994 10.151 -5.028 1.00 95.19 107 SER A CA 1
ATOM 863 C C . SER A 1 107 ? -13.238 10.281 -3.519 1.00 95.19 107 SER A C 1
ATOM 865 O O . SER A 1 107 ? -13.747 11.303 -3.076 1.00 95.19 107 SER A O 1
ATOM 867 N N . LEU A 1 108 ? -12.845 9.272 -2.736 1.00 96.56 108 LEU A N 1
ATOM 868 C CA . LEU A 1 108 ? -13.136 9.152 -1.301 1.00 96.56 108 LEU A CA 1
ATOM 869 C C . LEU A 1 108 ? -11.944 9.497 -0.401 1.00 96.56 108 LEU A C 1
ATOM 871 O O . LEU A 1 108 ? -12.087 9.622 0.814 1.00 96.56 108 LEU A O 1
ATOM 875 N N . LYS A 1 109 ? -10.753 9.633 -0.986 1.00 95.31 109 LYS A N 1
ATOM 876 C CA . LYS A 1 109 ? -9.479 9.765 -0.274 1.00 95.31 109 LYS A CA 1
ATOM 877 C C . LYS A 1 109 ? -9.477 10.912 0.733 1.00 95.31 109 LYS A C 1
ATOM 879 O O . LYS A 1 109 ? -8.999 10.718 1.846 1.00 95.31 109 LYS A O 1
ATOM 884 N N . ALA A 1 110 ? -10.002 12.080 0.362 1.00 96.25 110 ALA A N 1
ATOM 885 C CA . ALA A 1 110 ? -10.025 13.249 1.242 1.00 96.25 110 ALA A CA 1
ATOM 886 C C . ALA A 1 110 ? -10.921 13.031 2.472 1.00 96.25 110 ALA A C 1
ATOM 888 O O . ALA A 1 110 ? -10.514 13.356 3.589 1.00 96.25 110 ALA A O 1
ATOM 889 N N . ASP A 1 111 ? -12.097 12.432 2.280 1.00 97.69 111 ASP A N 1
ATOM 890 C CA . ASP A 1 111 ? -13.053 12.167 3.358 1.00 97.69 111 ASP A CA 1
ATOM 891 C C . ASP A 1 111 ? -12.523 11.088 4.305 1.00 97.69 111 ASP A C 1
ATOM 893 O O . ASP A 1 111 ? -12.562 11.255 5.525 1.00 97.69 111 ASP A O 1
ATOM 897 N N . LEU A 1 112 ? -11.944 10.022 3.741 1.00 97.50 112 LEU A N 1
ATOM 898 C CA . LEU A 1 112 ? -11.296 8.959 4.505 1.00 97.50 112 LEU A CA 1
ATOM 899 C C . LEU A 1 112 ? -10.132 9.501 5.341 1.00 97.50 112 LEU A C 1
ATOM 901 O O . LEU A 1 112 ? -10.044 9.228 6.536 1.00 97.50 112 LEU A O 1
ATOM 905 N N . LEU A 1 113 ? -9.244 10.291 4.729 1.00 96.75 1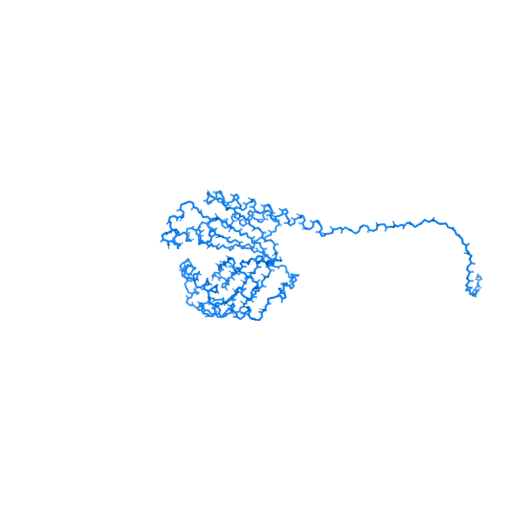13 LEU A N 1
ATOM 906 C CA . LEU A 1 113 ? -8.102 10.890 5.418 1.00 96.75 113 LEU A CA 1
ATOM 907 C C . LEU A 1 113 ? -8.568 11.817 6.549 1.00 96.75 113 LEU A C 1
ATOM 909 O O . LEU A 1 113 ? -8.099 11.687 7.678 1.00 96.75 113 LEU A O 1
ATOM 913 N N . THR A 1 114 ? -9.550 12.679 6.273 1.00 96.81 114 THR A N 1
ATOM 914 C CA . THR A 1 114 ? -10.133 13.599 7.263 1.00 96.81 114 THR A CA 1
ATOM 915 C C . THR A 1 114 ? -10.737 12.844 8.442 1.00 96.81 114 THR A C 1
ATOM 917 O O . THR A 1 114 ? -10.431 13.147 9.596 1.00 96.81 114 THR A O 1
ATOM 920 N N . GLY A 1 115 ? -11.554 11.822 8.185 1.00 97.19 115 GLY A N 1
ATOM 921 C CA . GLY A 1 115 ? -12.162 11.063 9.270 1.00 97.19 115 GLY A CA 1
ATOM 922 C C . GLY A 1 115 ? -11.137 10.258 10.069 1.00 97.19 115 GLY A C 1
ATOM 923 O O . GLY A 1 115 ? -11.239 10.211 11.294 1.00 97.19 115 GLY A O 1
ATOM 924 N N . LEU A 1 116 ? -10.094 9.710 9.431 1.00 97.00 116 LEU A N 1
ATOM 925 C CA . LEU A 1 116 ? -8.975 9.093 10.151 1.00 97.00 116 LEU A CA 1
ATOM 926 C C . LEU A 1 116 ? -8.278 10.108 11.068 1.00 97.00 116 LEU A C 1
ATOM 928 O O . LEU A 1 116 ? -8.089 9.808 12.248 1.00 97.00 116 LEU A O 1
ATOM 932 N N . GLN A 1 117 ? -7.957 11.305 10.561 1.00 95.19 117 GLN A N 1
ATOM 933 C CA . GLN A 1 117 ? -7.321 12.391 11.321 1.00 95.19 117 GLN A CA 1
ATOM 934 C C . GLN A 1 117 ? -8.099 12.753 12.587 1.00 95.19 117 GLN A C 1
ATOM 936 O O . GLN A 1 117 ? -7.515 12.852 13.667 1.00 95.19 117 GLN A O 1
ATOM 941 N N . GLU A 1 118 ? -9.419 12.902 12.481 1.00 94.88 118 GLU A N 1
ATOM 942 C CA . GLU A 1 118 ? -10.283 13.201 13.627 1.00 94.88 118 GLU A CA 1
ATOM 943 C C . GLU A 1 118 ? -10.221 12.125 14.718 1.00 94.88 118 GLU A C 1
ATOM 945 O O . GLU A 1 118 ? -10.330 12.440 15.901 1.00 94.88 118 GLU A O 1
ATOM 950 N N . ARG A 1 119 ? -10.071 10.847 14.340 1.00 94.25 119 ARG A N 1
ATOM 951 C CA . ARG A 1 119 ? -10.022 9.730 15.297 1.00 94.25 119 ARG A CA 1
ATOM 952 C C . ARG A 1 119 ? -8.666 9.579 15.971 1.00 94.25 119 ARG A C 1
ATOM 954 O O . ARG A 1 119 ? -8.616 9.173 17.129 1.00 94.25 119 ARG A O 1
ATOM 961 N N . ILE A 1 120 ? -7.582 9.880 15.263 1.00 91.44 120 ILE A N 1
ATOM 962 C CA . ILE A 1 120 ? -6.226 9.781 15.819 1.00 91.44 120 ILE A CA 1
ATOM 963 C C . ILE A 1 120 ? -5.771 11.066 16.522 1.00 91.44 120 ILE A C 1
ATOM 965 O O . ILE A 1 120 ? -4.809 11.030 17.284 1.00 91.44 120 ILE A O 1
ATOM 969 N N . GLY A 1 121 ? -6.435 12.199 16.263 1.00 89.56 121 GLY A N 1
ATOM 970 C CA . GLY A 1 121 ? -6.090 13.500 16.841 1.00 89.56 121 GLY A CA 1
ATOM 971 C C . GLY A 1 121 ? -4.769 14.089 16.330 1.00 89.56 121 GLY A C 1
ATOM 972 O O . GLY A 1 121 ? -4.174 14.925 17.004 1.00 89.56 121 GLY A O 1
ATOM 973 N N . GLN A 1 122 ? -4.293 13.644 15.166 1.00 87.50 122 GLN A N 1
ATOM 974 C CA . GLN A 1 122 ? -3.026 14.044 14.549 1.00 87.50 122 GLN A CA 1
ATOM 975 C C . GLN A 1 122 ? -3.219 14.272 13.044 1.00 87.50 122 GLN A C 1
ATOM 977 O O . GLN A 1 122 ? -4.072 13.620 12.433 1.00 87.50 122 GLN A O 1
ATOM 982 N N . PRO A 1 123 ? -2.455 15.190 12.430 1.00 90.81 123 PRO A N 1
ATOM 983 C CA . PRO A 1 123 ? -2.524 15.415 10.995 1.00 90.81 123 PRO A CA 1
ATOM 984 C C . PRO A 1 123 ? -1.981 14.206 10.223 1.00 90.81 123 PRO A C 1
ATOM 986 O O . PRO A 1 123 ? -0.918 13.670 10.534 1.00 90.81 123 PRO A O 1
ATOM 989 N N . LEU A 1 124 ? -2.718 13.807 9.189 1.00 94.69 124 LEU A N 1
ATOM 990 C CA . LEU A 1 124 ? -2.280 12.847 8.185 1.00 94.69 124 LEU A CA 1
ATOM 991 C C . LEU A 1 124 ? -1.986 13.626 6.907 1.00 94.69 124 LEU A C 1
ATOM 993 O O . LEU A 1 124 ? -2.730 14.534 6.542 1.00 94.69 124 LEU A O 1
ATOM 997 N N . THR A 1 125 ? -0.880 13.297 6.254 1.00 94.00 125 THR A N 1
ATOM 998 C CA . THR A 1 125 ? -0.367 14.037 5.100 1.00 94.00 125 THR A CA 1
ATOM 999 C C . THR A 1 125 ? -0.852 13.456 3.782 1.00 94.00 125 THR A C 1
ATOM 1001 O O . THR A 1 125 ? -1.134 14.207 2.853 1.00 94.00 125 THR A O 1
ATOM 1004 N N . ASP A 1 126 ? -0.965 12.131 3.687 1.00 95.38 126 ASP A N 1
ATOM 1005 C CA . ASP A 1 126 ? -1.362 11.458 2.456 1.00 95.38 126 ASP A CA 1
ATOM 1006 C C . ASP A 1 126 ? -1.914 10.048 2.731 1.00 95.38 126 ASP A C 1
ATOM 1008 O O . ASP A 1 126 ? -1.760 9.510 3.830 1.00 95.38 126 ASP A O 1
ATOM 1012 N N . LEU A 1 127 ? -2.559 9.456 1.721 1.00 96.75 127 LEU A N 1
ATOM 1013 C CA . LEU A 1 127 ? -3.113 8.101 1.741 1.00 96.75 127 LEU A CA 1
ATOM 1014 C C . LEU A 1 127 ? -2.705 7.321 0.491 1.00 96.75 127 LEU A C 1
ATOM 1016 O O . LEU A 1 127 ? -2.962 7.758 -0.634 1.00 96.75 127 LEU A O 1
ATOM 1020 N N . TYR A 1 128 ? -2.172 6.130 0.711 1.00 97.62 128 TYR A N 1
ATOM 1021 C CA . TYR A 1 128 ? -1.805 5.162 -0.314 1.00 97.62 128 TYR A CA 1
ATOM 1022 C C . TYR A 1 128 ? -2.642 3.908 -0.147 1.00 97.62 128 TYR A C 1
ATOM 1024 O O . TYR A 1 128 ? -2.881 3.484 0.984 1.00 97.62 128 TYR A O 1
ATOM 1032 N N . VAL A 1 129 ? -3.102 3.323 -1.246 1.00 97.38 129 VAL A N 1
ATOM 1033 C CA . VAL A 1 129 ? -3.981 2.156 -1.219 1.00 97.38 129 VAL A CA 1
ATOM 1034 C C . VAL A 1 129 ? -3.579 1.167 -2.300 1.00 97.38 129 VAL A C 1
ATOM 1036 O O . VAL A 1 129 ? -3.395 1.528 -3.460 1.00 97.38 129 VAL A O 1
ATOM 1039 N N . ASP A 1 130 ? -3.486 -0.102 -1.920 1.00 97.62 130 ASP A N 1
ATOM 1040 C CA . ASP A 1 130 ? -3.299 -1.195 -2.864 1.00 97.62 130 ASP A CA 1
ATOM 1041 C C . ASP A 1 130 ? -4.182 -2.395 -2.514 1.00 97.62 130 ASP A C 1
ATOM 1043 O O . ASP A 1 130 ? -4.576 -2.608 -1.362 1.00 97.62 130 ASP A O 1
ATOM 1047 N N . TRP A 1 131 ? -4.504 -3.185 -3.535 1.00 96.50 131 TRP A N 1
ATOM 1048 C CA . TRP A 1 131 ? -5.464 -4.276 -3.462 1.00 96.50 131 TRP A CA 1
ATOM 1049 C C . TRP A 1 131 ? -4.866 -5.552 -4.032 1.00 96.50 131 TRP A C 1
ATOM 1051 O O . TRP A 1 131 ? -4.395 -5.584 -5.168 1.00 96.50 131 TRP A O 1
ATOM 1061 N N . ASN A 1 132 ? -5.003 -6.648 -3.294 1.00 95.69 132 ASN A N 1
ATOM 1062 C CA . ASN A 1 132 ? -4.674 -7.973 -3.785 1.00 95.69 132 ASN A CA 1
ATOM 1063 C C . ASN A 1 132 ? -5.959 -8.788 -3.972 1.00 95.69 132 ASN A C 1
ATOM 1065 O O . ASN A 1 132 ? -6.492 -9.396 -3.042 1.00 95.69 132 ASN A O 1
ATOM 1069 N N . LEU A 1 133 ? -6.467 -8.808 -5.207 1.00 95.25 133 LEU A N 1
ATOM 1070 C CA . LEU A 1 133 ? -7.719 -9.491 -5.549 1.00 95.25 133 LEU A CA 1
ATOM 1071 C C . LEU A 1 133 ? -7.620 -11.020 -5.465 1.00 95.25 133 LEU A C 1
ATOM 1073 O O . LEU A 1 133 ? -8.624 -11.679 -5.198 1.00 95.25 133 LEU A O 1
ATOM 1077 N N . GLU A 1 134 ? -6.425 -11.588 -5.657 1.00 92.31 134 GLU A N 1
ATOM 1078 C CA . GLU A 1 134 ? -6.189 -13.030 -5.523 1.00 92.31 134 GLU A CA 1
ATOM 1079 C C . GLU A 1 134 ? -6.338 -13.466 -4.060 1.00 92.31 134 GLU A C 1
ATOM 1081 O O . GLU A 1 134 ? -7.007 -14.460 -3.764 1.00 92.31 134 GLU A O 1
ATOM 1086 N N . LYS A 1 135 ? -5.778 -12.678 -3.135 1.00 94.38 135 LYS A N 1
ATOM 1087 C CA . LYS A 1 135 ? -5.851 -12.929 -1.688 1.00 94.38 135 LYS A CA 1
ATOM 1088 C C . LYS A 1 135 ? -7.060 -12.290 -1.007 1.00 94.38 135 LYS A C 1
ATOM 1090 O O . LYS A 1 135 ? -7.303 -12.557 0.168 1.00 94.38 135 LYS A O 1
ATOM 1095 N N . LYS A 1 136 ? -7.857 -11.513 -1.751 1.00 96.50 136 LYS A N 1
ATOM 1096 C CA . LYS A 1 136 ? -9.012 -10.748 -1.251 1.00 96.50 136 LYS A CA 1
ATOM 1097 C C . LYS A 1 136 ? -8.609 -9.850 -0.085 1.00 96.50 136 LYS A C 1
ATOM 1099 O O . LYS A 1 136 ? -9.264 -9.822 0.955 1.00 96.50 136 LYS A O 1
ATOM 1104 N N . SER A 1 137 ? -7.492 -9.167 -0.239 1.00 97.50 137 SER A N 1
ATOM 1105 C CA . SER A 1 137 ? -6.908 -8.310 0.782 1.00 97.50 137 SER A CA 1
ATOM 1106 C C . SER A 1 137 ? -6.649 -6.920 0.220 1.00 97.50 137 SER A C 1
ATOM 1108 O O . SER A 1 137 ? -6.679 -6.685 -0.992 1.00 97.50 137 SER A O 1
ATOM 1110 N N . GLY A 1 138 ? -6.454 -5.973 1.123 1.00 97.88 138 GLY A N 1
ATOM 1111 C CA . GLY A 1 138 ? -6.152 -4.590 0.795 1.00 97.88 138 GLY A CA 1
ATOM 1112 C C . GLY A 1 138 ? -5.306 -3.969 1.885 1.00 97.88 138 GLY A C 1
ATOM 1113 O O . GLY A 1 138 ? -5.378 -4.383 3.043 1.00 97.88 138 GLY A O 1
ATOM 1114 N N . LEU A 1 139 ? -4.518 -2.973 1.519 1.00 98.50 139 LEU A N 1
ATOM 1115 C CA . LEU A 1 139 ? -3.735 -2.202 2.464 1.00 98.50 139 LEU A CA 1
ATOM 1116 C C . LEU A 1 139 ? -3.931 -0.724 2.184 1.00 98.50 139 LEU A C 1
ATOM 1118 O O . LEU A 1 139 ? -3.793 -0.284 1.047 1.00 98.50 139 LEU A O 1
ATOM 1122 N N . MET A 1 140 ? -4.207 0.028 3.242 1.00 98.50 140 MET A N 1
ATOM 1123 C CA . MET A 1 140 ? -4.147 1.481 3.229 1.00 98.50 140 MET A CA 1
ATOM 1124 C C . MET A 1 140 ? -2.981 1.934 4.104 1.00 98.50 140 MET A C 1
ATOM 1126 O O . MET A 1 140 ? -2.812 1.426 5.214 1.00 98.50 140 MET A O 1
ATOM 1130 N N . ILE A 1 141 ? -2.190 2.882 3.614 1.00 98.50 141 ILE A N 1
ATOM 1131 C CA . ILE A 1 141 ? -1.063 3.496 4.314 1.00 98.50 141 ILE A CA 1
ATOM 1132 C C . ILE A 1 141 ? -1.363 4.986 4.390 1.00 98.50 141 ILE A C 1
ATOM 1134 O O . ILE A 1 141 ? -1.323 5.679 3.376 1.00 98.50 141 ILE A O 1
ATOM 1138 N N . ALA A 1 142 ? -1.675 5.478 5.581 1.00 97.62 142 ALA A N 1
ATOM 1139 C CA . ALA A 1 142 ? -1.720 6.903 5.844 1.00 97.62 142 ALA A CA 1
ATOM 1140 C C . ALA A 1 142 ? -0.388 7.353 6.450 1.00 97.62 142 ALA A C 1
ATOM 1142 O O . ALA A 1 142 ? 0.151 6.699 7.350 1.00 97.62 142 ALA A O 1
ATOM 1143 N N . THR A 1 143 ? 0.144 8.460 5.946 1.00 95.81 143 THR A N 1
ATOM 1144 C CA . THR A 1 143 ? 1.408 9.040 6.410 1.00 95.81 143 THR A CA 1
ATOM 1145 C C . THR A 1 143 ? 1.157 10.227 7.329 1.00 95.81 143 THR A C 1
ATOM 1147 O O . THR A 1 143 ? 0.136 10.901 7.228 1.00 95.81 143 THR A O 1
ATOM 1150 N N . MET A 1 144 ? 2.096 10.486 8.228 1.00 93.12 144 MET A N 1
ATOM 1151 C CA . MET A 1 144 ? 2.124 11.626 9.143 1.00 93.12 144 MET A CA 1
ATOM 1152 C C . MET A 1 144 ? 3.367 12.463 8.863 1.00 93.12 144 MET A C 1
ATOM 1154 O O . MET A 1 144 ? 4.310 11.996 8.218 1.00 93.12 144 MET A O 1
ATOM 1158 N N . GLU A 1 145 ? 3.395 13.693 9.370 1.00 86.12 145 GLU A N 1
ATOM 1159 C CA . GLU A 1 145 ? 4.656 14.423 9.438 1.00 86.12 145 GLU A CA 1
ATOM 1160 C C . GLU A 1 145 ? 5.645 13.643 10.309 1.00 86.12 145 GLU A C 1
ATOM 1162 O O . GLU A 1 145 ? 5.306 13.111 11.370 1.00 86.12 145 GLU A O 1
ATOM 1167 N N . LYS A 1 146 ? 6.869 13.504 9.803 1.00 73.75 146 LYS A N 1
ATOM 1168 C CA . LYS A 1 146 ? 7.936 12.803 10.502 1.00 73.75 146 LYS A CA 1
ATOM 1169 C C . LYS A 1 146 ? 8.493 13.742 11.569 1.00 73.75 146 LYS A C 1
ATOM 1171 O O . LYS A 1 146 ? 9.093 14.751 11.212 1.00 73.75 146 LYS A O 1
ATOM 1176 N N . ASP A 1 147 ? 8.340 13.390 12.843 1.00 68.56 147 ASP A N 1
ATOM 1177 C CA . ASP A 1 147 ? 9.074 14.069 13.912 1.00 68.56 147 ASP A CA 1
ATOM 1178 C C . ASP A 1 147 ? 10.585 13.894 13.686 1.00 68.56 147 ASP A C 1
ATOM 1180 O O . ASP A 1 147 ? 11.062 12.792 13.386 1.00 68.56 147 ASP A O 1
ATOM 1184 N N . GLU A 1 148 ? 11.341 14.985 13.823 1.00 57.50 148 GLU A N 1
ATOM 1185 C CA . GLU A 1 148 ? 12.801 14.993 13.644 1.00 57.50 148 GLU A CA 1
ATOM 1186 C C . GLU A 1 148 ? 13.513 14.062 14.648 1.00 57.50 148 GLU A C 1
ATOM 1188 O O . GLU A 1 148 ? 14.585 13.541 14.344 1.00 57.50 148 GLU A O 1
ATOM 1193 N N . ASP A 1 149 ? 12.866 13.785 15.786 1.00 56.59 149 ASP A N 1
ATOM 1194 C CA . ASP A 1 149 ? 13.357 12.961 16.897 1.00 56.59 149 ASP A CA 1
ATOM 1195 C C . ASP A 1 149 ? 12.981 11.468 16.794 1.00 56.59 149 ASP A C 1
ATOM 1197 O O . ASP A 1 149 ? 13.131 10.721 17.763 1.00 56.59 149 ASP A O 1
ATOM 1201 N N . LEU A 1 150 ? 12.451 10.999 15.658 1.00 57.44 150 LEU A N 1
ATOM 1202 C CA . LEU A 1 150 ? 12.126 9.578 15.508 1.00 57.44 150 LEU A CA 1
ATOM 1203 C C . LEU A 1 150 ? 13.404 8.723 15.525 1.00 57.44 150 LEU A C 1
ATOM 1205 O O . LEU A 1 150 ? 14.222 8.802 14.605 1.00 57.44 150 LEU A O 1
ATOM 1209 N N . ASP A 1 151 ? 13.514 7.907 16.579 1.00 55.00 151 ASP A N 1
ATOM 1210 C CA . ASP A 1 151 ? 14.584 6.943 16.851 1.00 55.00 151 ASP A CA 1
ATOM 1211 C C . ASP A 1 151 ? 14.961 6.088 15.625 1.00 55.00 151 ASP A C 1
ATOM 1213 O O . ASP A 1 151 ? 14.171 5.871 14.696 1.00 55.00 151 ASP A O 1
ATOM 1217 N N . GLU A 1 152 ? 16.182 5.545 15.648 1.00 67.62 152 GLU A N 1
ATOM 1218 C CA . GLU A 1 152 ? 16.596 4.494 14.717 1.00 67.62 152 GLU A CA 1
ATOM 1219 C C . GLU A 1 152 ? 15.571 3.349 14.726 1.00 67.62 152 GLU A C 1
ATOM 1221 O O . GLU A 1 152 ? 15.239 2.783 15.769 1.00 67.62 152 GLU A O 1
ATOM 1226 N N . TRP A 1 153 ? 15.060 3.003 13.543 1.00 79.94 153 TRP A N 1
ATOM 1227 C CA . TRP A 1 153 ? 14.103 1.914 13.389 1.00 79.94 153 TRP A CA 1
ATOM 1228 C C . TRP A 1 153 ? 14.814 0.588 13.661 1.00 79.94 153 TRP A C 1
ATOM 1230 O O . TRP A 1 153 ? 15.757 0.262 12.932 1.00 79.94 153 TRP A O 1
ATOM 1240 N N . PRO A 1 154 ? 14.395 -0.182 14.681 1.00 82.44 154 PRO A N 1
ATOM 1241 C CA . PRO A 1 154 ? 15.097 -1.396 15.052 1.00 82.44 154 PRO A CA 1
ATOM 1242 C C . PRO A 1 154 ? 15.042 -2.401 13.903 1.00 82.44 154 PRO A C 1
ATOM 1244 O O . PRO A 1 154 ? 13.983 -2.681 13.338 1.00 82.44 154 PRO A O 1
ATOM 1247 N N . TRP A 1 155 ? 16.203 -2.947 13.560 1.00 88.25 155 TRP A N 1
ATOM 1248 C CA . TRP A 1 155 ? 16.320 -4.021 12.586 1.00 88.25 155 TRP A CA 1
ATOM 1249 C C . TRP A 1 155 ? 16.262 -5.377 13.305 1.00 88.25 155 TRP A C 1
ATOM 1251 O O . TRP A 1 155 ? 16.995 -5.560 14.281 1.00 88.25 155 TRP A O 1
ATOM 1261 N N . PRO A 1 156 ? 15.437 -6.345 12.864 1.00 87.19 156 PRO 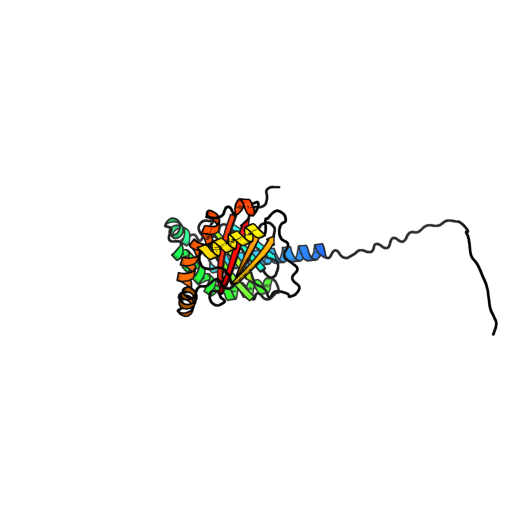A N 1
ATOM 1262 C CA . PRO A 1 156 ? 15.407 -7.670 13.472 1.00 87.19 156 PRO A CA 1
ATOM 1263 C C . PRO A 1 156 ? 16.758 -8.383 13.336 1.00 87.19 156 PRO A C 1
ATOM 1265 O O . PRO A 1 156 ? 17.232 -8.601 12.224 1.00 87.19 156 PRO A O 1
ATOM 1268 N N . GLU A 1 157 ? 17.352 -8.815 14.453 1.00 84.81 157 GLU A N 1
ATOM 1269 C CA . GLU A 1 157 ? 18.664 -9.494 14.469 1.00 84.81 157 GLU A CA 1
ATOM 1270 C C . GLU A 1 157 ? 18.711 -10.752 13.585 1.00 84.81 157 GLU A C 1
ATOM 1272 O O . GLU A 1 157 ? 19.757 -11.106 13.050 1.00 84.81 157 GLU A O 1
ATOM 1277 N N . ALA A 1 158 ? 17.570 -11.428 13.419 1.00 84.44 158 ALA A N 1
ATOM 1278 C CA . ALA A 1 158 ? 17.454 -12.647 12.623 1.00 84.44 158 ALA A CA 1
ATOM 1279 C C . ALA A 1 158 ? 17.453 -12.407 11.101 1.00 84.44 158 ALA A C 1
ATOM 1281 O O . ALA A 1 158 ? 17.497 -13.376 10.344 1.00 84.44 158 ALA A O 1
ATOM 1282 N N . VAL A 1 159 ? 17.369 -11.153 10.645 1.00 87.00 159 VAL A N 1
ATOM 1283 C CA . VAL A 1 159 ? 17.281 -10.807 9.222 1.00 87.00 159 VAL A CA 1
ATOM 1284 C C . VAL A 1 159 ? 18.602 -10.210 8.755 1.00 87.00 159 VAL A C 1
ATOM 1286 O O . VAL A 1 159 ? 19.014 -9.152 9.227 1.00 87.00 159 VAL A O 1
ATOM 1289 N N . ASP A 1 160 ? 19.232 -10.842 7.766 1.00 89.38 160 ASP A N 1
ATOM 1290 C CA . ASP A 1 160 ? 20.423 -10.297 7.107 1.00 89.38 160 ASP A CA 1
ATOM 1291 C C . ASP A 1 160 ? 20.056 -9.024 6.322 1.00 89.38 160 ASP A C 1
ATOM 1293 O O . ASP A 1 160 ? 19.346 -9.048 5.307 1.00 89.38 160 ASP A O 1
ATOM 1297 N N . GLN A 1 161 ? 20.528 -7.894 6.846 1.00 91.12 161 GLN A N 1
ATOM 1298 C CA . GLN A 1 161 ? 20.202 -6.565 6.358 1.00 91.12 161 GLN A CA 1
ATOM 1299 C C . GLN A 1 161 ? 20.752 -6.303 4.959 1.00 91.12 161 GLN A C 1
ATOM 1301 O O . GLN A 1 161 ? 20.033 -5.794 4.092 1.00 91.12 161 GLN A O 1
ATOM 1306 N N . GLU A 1 162 ? 22.026 -6.606 4.741 1.00 91.56 162 GLU A N 1
ATOM 1307 C CA . GLU A 1 162 ? 22.725 -6.338 3.490 1.00 91.56 162 GLU A CA 1
ATOM 1308 C C . GLU A 1 162 ? 22.115 -7.156 2.353 1.00 91.56 162 GLU A C 1
ATOM 1310 O O . GLU A 1 162 ? 21.787 -6.594 1.302 1.00 91.56 162 GLU A O 1
ATOM 1315 N N . THR A 1 163 ? 21.859 -8.445 2.593 1.00 90.94 163 THR A N 1
ATOM 1316 C CA . THR A 1 163 ? 21.233 -9.324 1.601 1.00 90.94 163 THR A CA 1
ATOM 1317 C C . THR A 1 163 ? 19.813 -8.858 1.261 1.00 90.94 163 THR A C 1
ATOM 1319 O O . THR A 1 163 ? 19.423 -8.861 0.090 1.00 90.94 163 THR A O 1
ATOM 1322 N N . LEU A 1 164 ? 19.027 -8.395 2.244 1.00 91.81 164 LEU A N 1
ATOM 1323 C CA . LEU A 1 164 ? 17.665 -7.911 1.979 1.00 91.81 164 LEU A CA 1
ATOM 1324 C C . LEU A 1 164 ? 17.682 -6.634 1.145 1.00 91.81 164 LEU A C 1
ATOM 1326 O O . LEU A 1 164 ? 16.966 -6.538 0.146 1.00 91.81 164 LEU A O 1
ATOM 1330 N N . LYS A 1 165 ? 18.539 -5.678 1.515 1.00 93.38 165 LYS A N 1
ATOM 1331 C CA . LYS A 1 165 ? 18.742 -4.441 0.753 1.00 93.38 165 LYS A CA 1
ATOM 1332 C C . LYS A 1 165 ? 19.143 -4.739 -0.691 1.00 93.38 165 LYS A C 1
ATOM 1334 O O . LYS A 1 165 ? 18.597 -4.126 -1.609 1.00 93.38 165 LYS A O 1
ATOM 1339 N N . GLU A 1 166 ? 20.039 -5.702 -0.904 1.00 92.44 166 GLU A N 1
ATOM 1340 C CA . GLU A 1 166 ? 20.463 -6.119 -2.240 1.00 92.44 166 GLU A CA 1
ATOM 1341 C C . GLU A 1 166 ? 19.314 -6.736 -3.048 1.00 92.44 166 GLU A C 1
ATOM 1343 O O . GLU A 1 166 ? 19.110 -6.355 -4.200 1.00 92.44 166 GLU A O 1
ATOM 1348 N N . ILE A 1 167 ? 18.509 -7.626 -2.462 1.00 91.31 167 ILE A N 1
ATOM 1349 C CA . ILE A 1 167 ? 17.365 -8.236 -3.157 1.00 91.31 167 ILE A CA 1
ATOM 1350 C C . ILE A 1 167 ? 16.336 -7.183 -3.583 1.00 91.31 167 ILE A C 1
ATOM 1352 O O . ILE A 1 167 ? 15.898 -7.188 -4.739 1.00 91.31 167 ILE A O 1
ATOM 1356 N N . ILE A 1 168 ? 15.964 -6.266 -2.682 1.00 92.06 168 ILE A N 1
ATOM 1357 C CA . ILE A 1 168 ? 15.026 -5.180 -3.000 1.00 92.06 168 ILE A CA 1
ATOM 1358 C C . ILE A 1 168 ? 15.585 -4.300 -4.129 1.00 92.06 168 ILE A C 1
ATOM 1360 O O . ILE A 1 168 ? 14.867 -3.971 -5.080 1.00 92.06 168 ILE A O 1
ATOM 1364 N N . LEU A 1 169 ? 16.879 -3.972 -4.074 1.00 92.62 169 LEU A N 1
ATOM 1365 C CA . LEU A 1 169 ? 17.563 -3.209 -5.116 1.00 92.62 169 LEU A CA 1
ATOM 1366 C C . LEU A 1 169 ? 17.560 -3.945 -6.465 1.00 92.62 169 LEU A C 1
ATOM 1368 O O . LEU A 1 169 ? 17.204 -3.356 -7.488 1.00 92.62 169 LEU A O 1
ATOM 1372 N N . LEU A 1 170 ? 17.928 -5.228 -6.484 1.00 90.81 170 LEU A N 1
ATOM 1373 C CA . LEU A 1 170 ? 17.957 -6.050 -7.695 1.00 90.81 170 LEU A CA 1
ATOM 1374 C C . LEU A 1 170 ? 16.567 -6.194 -8.315 1.00 90.81 170 LEU A C 1
ATOM 1376 O O . LEU A 1 170 ? 16.443 -6.168 -9.541 1.00 90.81 170 LEU A O 1
ATOM 1380 N N . ASN A 1 171 ? 15.522 -6.314 -7.495 1.00 89.38 171 ASN A N 1
ATOM 1381 C CA . ASN A 1 171 ? 14.148 -6.304 -7.981 1.00 89.38 171 ASN A CA 1
ATOM 1382 C C . ASN A 1 171 ? 13.810 -4.983 -8.677 1.00 89.38 171 ASN A C 1
ATOM 1384 O O . ASN A 1 171 ? 13.302 -4.998 -9.797 1.00 89.38 171 ASN A O 1
ATOM 1388 N N . SER A 1 172 ? 14.157 -3.850 -8.061 1.00 89.38 172 SER A N 1
ATOM 1389 C CA . SER A 1 172 ? 13.925 -2.532 -8.659 1.00 89.38 172 SER A CA 1
ATOM 1390 C C . SER A 1 172 ? 14.665 -2.365 -9.989 1.00 89.38 172 SER A C 1
ATOM 1392 O O . SER A 1 172 ? 14.073 -1.927 -10.971 1.00 89.38 172 SER A O 1
ATOM 1394 N N . ILE A 1 173 ? 15.933 -2.786 -10.063 1.00 89.94 173 ILE A N 1
ATOM 1395 C CA . ILE A 1 173 ? 16.729 -2.734 -11.301 1.00 89.94 173 ILE A CA 1
ATOM 1396 C C . ILE A 1 173 ? 16.106 -3.596 -12.405 1.00 89.94 173 ILE A C 1
ATOM 1398 O O . ILE A 1 173 ? 16.087 -3.188 -13.562 1.00 89.94 173 ILE A O 1
ATOM 1402 N N . ARG A 1 174 ? 15.599 -4.787 -12.070 1.00 86.75 174 ARG A N 1
ATOM 1403 C CA . ARG A 1 174 ? 14.974 -5.693 -13.049 1.00 86.75 174 ARG A CA 1
ATOM 1404 C C . ARG A 1 174 ? 13.621 -5.196 -13.542 1.00 86.75 174 ARG A C 1
ATOM 1406 O O . ARG A 1 174 ? 13.268 -5.452 -14.690 1.00 86.75 174 ARG A O 1
ATOM 1413 N N . THR A 1 175 ? 12.859 -4.547 -12.671 1.00 85.44 175 THR A N 1
ATOM 1414 C CA . THR A 1 175 ? 11.525 -4.035 -12.990 1.00 85.44 175 THR A CA 1
ATOM 1415 C C . THR A 1 175 ? 11.592 -2.687 -13.705 1.00 85.44 175 THR A C 1
ATOM 1417 O O . THR A 1 175 ? 10.734 -2.399 -14.536 1.00 85.44 175 THR A O 1
ATOM 1420 N N . GLN A 1 176 ? 12.597 -1.864 -13.393 1.00 87.00 176 GLN A N 1
ATOM 1421 C CA . GLN A 1 176 ? 12.648 -0.460 -13.792 1.00 87.00 176 GLN A CA 1
ATOM 1422 C C . GLN A 1 176 ? 14.091 0.084 -13.784 1.00 87.00 176 GLN A C 1
ATOM 1424 O O . GLN A 1 176 ? 14.858 -0.184 -14.707 1.00 87.00 176 GLN A O 1
ATOM 1429 N N . LYS A 1 177 ? 14.471 0.850 -12.751 1.00 93.56 177 LYS A N 1
ATOM 1430 C CA . LYS A 1 177 ? 15.829 1.343 -12.499 1.00 93.56 177 LYS A CA 1
ATOM 1431 C C . LYS A 1 177 ? 16.192 1.183 -11.024 1.00 93.56 177 LYS A C 1
ATOM 1433 O O . LYS A 1 177 ? 15.361 0.851 -10.175 1.00 93.56 177 LYS A O 1
ATOM 1438 N N . LYS A 1 178 ? 17.461 1.438 -10.717 1.00 94.88 178 LYS A N 1
ATOM 1439 C CA . LYS A 1 178 ? 17.921 1.624 -9.341 1.00 94.88 178 LYS A CA 1
ATOM 1440 C C . LYS A 1 178 ? 17.219 2.857 -8.730 1.00 94.88 178 LYS A C 1
ATOM 1442 O O . LYS A 1 178 ? 17.271 3.906 -9.373 1.00 94.88 178 LYS A O 1
ATOM 1447 N N . PRO A 1 179 ? 16.608 2.745 -7.534 1.00 95.81 179 PRO A N 1
ATOM 1448 C CA . PRO A 1 179 ? 16.105 3.897 -6.797 1.00 95.81 179 PRO A CA 1
ATOM 1449 C C . PRO A 1 179 ? 17.250 4.823 -6.397 1.00 95.81 179 PRO A C 1
ATOM 1451 O O . PRO A 1 179 ? 18.354 4.354 -6.096 1.00 95.81 179 PRO A O 1
ATOM 1454 N N . ASP A 1 180 ? 16.972 6.118 -6.340 1.00 96.94 180 ASP A N 1
ATOM 1455 C CA . ASP A 1 180 ? 17.928 7.109 -5.851 1.00 96.94 180 ASP A CA 1
ATOM 1456 C C . ASP A 1 180 ? 18.121 6.950 -4.330 1.00 96.94 180 ASP A C 1
ATOM 1458 O O . ASP A 1 180 ? 19.244 7.036 -3.829 1.00 96.94 180 ASP A O 1
ATOM 1462 N N . GLN A 1 181 ? 17.045 6.609 -3.610 1.00 96.44 181 GLN A N 1
ATOM 1463 C CA . GLN A 1 181 ? 17.071 6.263 -2.188 1.00 96.44 181 GLN A CA 1
ATOM 1464 C C . GLN A 1 181 ? 16.105 5.111 -1.873 1.00 96.44 181 GLN A C 1
ATOM 1466 O O . GLN A 1 181 ? 15.072 4.932 -2.523 1.00 96.44 181 GLN A O 1
ATOM 1471 N N . THR A 1 182 ? 16.440 4.302 -0.865 1.00 95.62 182 THR A N 1
ATOM 1472 C CA . THR A 1 182 ? 15.547 3.273 -0.318 1.00 95.62 182 THR A CA 1
ATOM 1473 C C . THR A 1 182 ? 15.637 3.261 1.201 1.00 95.62 182 THR A C 1
ATOM 1475 O O . THR A 1 182 ? 16.725 3.082 1.748 1.00 95.62 182 THR A O 1
ATOM 1478 N N . ASN A 1 183 ? 14.497 3.430 1.864 1.00 94.69 183 ASN A N 1
ATOM 1479 C CA . ASN A 1 183 ? 14.369 3.419 3.317 1.00 94.69 183 ASN A CA 1
ATOM 1480 C C . ASN A 1 183 ? 13.548 2.197 3.750 1.00 94.69 183 ASN A C 1
ATOM 1482 O O . ASN A 1 183 ? 12.635 1.770 3.044 1.00 94.69 183 ASN A O 1
ATOM 1486 N N . PHE A 1 184 ? 13.887 1.627 4.903 1.00 94.50 184 PHE A N 1
ATOM 1487 C CA . PHE A 1 184 ? 13.278 0.408 5.432 1.00 94.50 184 PHE A CA 1
ATOM 1488 C C . PHE A 1 184 ? 12.725 0.688 6.823 1.00 94.50 184 PHE A C 1
ATOM 1490 O O . PHE A 1 184 ? 13.429 1.248 7.662 1.00 94.50 184 PHE A O 1
ATOM 1497 N N . TYR A 1 185 ? 11.488 0.267 7.061 1.00 94.19 185 TYR A N 1
ATOM 1498 C CA . TYR A 1 185 ? 10.751 0.522 8.289 1.00 94.19 185 TYR A CA 1
ATOM 1499 C C . TYR A 1 185 ? 10.098 -0.772 8.765 1.00 94.19 185 TYR A C 1
ATOM 1501 O O . TYR A 1 185 ? 9.100 -1.233 8.207 1.00 94.19 185 TYR A O 1
ATOM 1509 N N . TRP A 1 186 ? 10.668 -1.366 9.808 1.00 93.06 186 TRP A N 1
ATOM 1510 C CA . TRP A 1 186 ? 10.048 -2.478 10.517 1.00 93.06 186 TRP A CA 1
ATOM 1511 C C . TRP A 1 186 ? 8.988 -1.923 11.464 1.00 93.06 186 TRP A C 1
ATOM 1513 O O . TRP A 1 186 ? 9.301 -1.405 12.531 1.00 93.06 186 TRP A O 1
ATOM 1523 N N . LEU A 1 187 ? 7.721 -1.989 11.053 1.00 92.25 187 LEU A N 1
ATOM 1524 C CA . LEU A 1 187 ? 6.608 -1.440 11.838 1.00 92.25 187 LEU A CA 1
ATOM 1525 C C . LEU A 1 187 ? 6.219 -2.364 13.000 1.00 92.25 187 LEU A C 1
ATOM 1527 O O . LEU A 1 187 ? 5.596 -1.931 13.971 1.00 92.25 187 LEU A O 1
ATOM 1531 N N . ASN A 1 188 ? 6.532 -3.652 12.856 1.00 90.50 188 ASN A N 1
ATOM 1532 C CA . ASN A 1 188 ? 6.524 -4.705 13.869 1.00 90.50 188 ASN A CA 1
ATOM 1533 C C . ASN A 1 188 ? 7.172 -5.973 13.270 1.00 90.50 188 ASN A C 1
ATOM 1535 O O . ASN A 1 188 ? 7.575 -5.972 12.107 1.00 90.50 188 ASN A O 1
ATOM 1539 N N . ASP A 1 189 ? 7.188 -7.070 14.031 1.00 88.62 189 ASP A N 1
ATOM 1540 C CA . ASP A 1 189 ? 7.754 -8.371 13.627 1.00 88.62 189 ASP A CA 1
ATOM 1541 C C . ASP A 1 189 ? 7.130 -8.980 12.357 1.00 88.62 189 ASP A C 1
ATOM 1543 O O . ASP A 1 189 ? 7.656 -9.942 11.804 1.00 88.62 189 ASP A O 1
ATOM 1547 N N . GLN A 1 190 ? 5.986 -8.464 11.905 1.00 90.94 190 GLN A N 1
ATOM 1548 C CA . GLN A 1 190 ? 5.228 -8.999 10.779 1.00 90.94 190 GLN A CA 1
ATOM 1549 C C . GLN A 1 190 ? 5.109 -8.041 9.596 1.00 90.94 190 GLN A C 1
ATOM 1551 O O . GLN A 1 190 ? 4.537 -8.427 8.579 1.00 90.94 190 GLN A O 1
ATOM 1556 N N . VAL A 1 191 ? 5.560 -6.792 9.716 1.00 94.62 191 VAL A N 1
ATOM 1557 C CA . VAL A 1 191 ? 5.323 -5.781 8.684 1.00 94.62 191 VAL A CA 1
ATOM 1558 C C . VAL A 1 191 ? 6.582 -4.984 8.422 1.00 94.62 191 VAL A C 1
ATOM 1560 O O . VAL A 1 191 ? 7.012 -4.174 9.246 1.00 94.62 191 VAL A O 1
ATOM 1563 N N . LEU A 1 192 ? 7.118 -5.190 7.222 1.00 95.38 192 LEU A N 1
ATOM 1564 C CA . LEU A 1 192 ? 8.202 -4.403 6.665 1.00 95.38 192 LEU A CA 1
ATOM 1565 C C . LEU A 1 192 ? 7.637 -3.462 5.602 1.00 95.38 192 LEU A C 1
ATOM 1567 O O . LEU A 1 192 ? 7.135 -3.911 4.571 1.00 95.38 192 LEU A O 1
ATOM 1571 N N . LEU A 1 193 ? 7.748 -2.161 5.849 1.00 97.31 193 LEU A N 1
ATOM 1572 C CA . LEU A 1 193 ? 7.459 -1.110 4.883 1.00 97.31 193 LEU A CA 1
ATOM 1573 C C . LEU A 1 193 ? 8.772 -0.611 4.276 1.00 97.31 193 LEU A C 1
ATOM 1575 O O . LEU A 1 193 ? 9.750 -0.354 4.974 1.00 97.31 193 LEU A O 1
ATOM 1579 N N . ILE A 1 194 ? 8.795 -0.487 2.957 1.00 96.81 194 ILE A N 1
ATOM 1580 C CA . ILE A 1 194 ? 9.944 -0.063 2.167 1.00 96.81 194 ILE A CA 1
ATOM 1581 C C . ILE A 1 194 ? 9.516 1.162 1.371 1.00 96.81 194 ILE A C 1
ATOM 1583 O O . ILE A 1 194 ? 8.607 1.091 0.546 1.00 96.81 194 ILE A O 1
ATOM 1587 N N . GLU A 1 195 ? 10.190 2.279 1.593 1.00 97.25 195 GLU A N 1
ATOM 1588 C CA . GLU A 1 195 ? 10.025 3.490 0.798 1.00 97.25 195 GLU A CA 1
ATOM 1589 C C . GLU A 1 195 ? 11.123 3.545 -0.259 1.00 97.25 195 GLU A C 1
ATOM 1591 O O . GLU A 1 195 ? 12.301 3.346 0.045 1.00 97.25 195 GLU A O 1
ATOM 1596 N N . ARG A 1 196 ? 10.756 3.817 -1.509 1.00 96.62 196 ARG A N 1
ATOM 1597 C CA . ARG A 1 196 ? 11.708 3.976 -2.616 1.00 96.62 196 ARG A CA 1
ATOM 1598 C C . ARG A 1 196 ? 11.477 5.320 -3.277 1.00 96.62 196 ARG A C 1
ATOM 1600 O O . ARG A 1 196 ? 10.364 5.566 -3.730 1.00 96.62 196 ARG A O 1
ATOM 1607 N N . ILE A 1 197 ? 12.522 6.135 -3.371 1.00 97.44 197 ILE A N 1
ATOM 1608 C CA . ILE A 1 197 ? 12.487 7.482 -3.954 1.00 97.44 197 ILE A CA 1
ATOM 1609 C C . ILE A 1 197 ? 13.334 7.493 -5.222 1.00 97.44 197 ILE A C 1
ATOM 1611 O O . ILE A 1 197 ? 14.393 6.860 -5.274 1.00 97.44 197 ILE A O 1
ATOM 1615 N N . GLY A 1 198 ? 12.872 8.215 -6.238 1.00 96.94 198 GLY A N 1
ATOM 1616 C CA . GLY A 1 198 ? 13.556 8.351 -7.511 1.00 96.94 198 GLY A CA 1
ATOM 1617 C C . GLY A 1 198 ? 13.586 7.022 -8.245 1.00 96.94 198 GLY A C 1
ATOM 1618 O O . GLY A 1 198 ? 14.657 6.469 -8.480 1.00 96.94 198 GLY A O 1
ATOM 1619 N N . ILE A 1 199 ? 12.421 6.472 -8.573 1.00 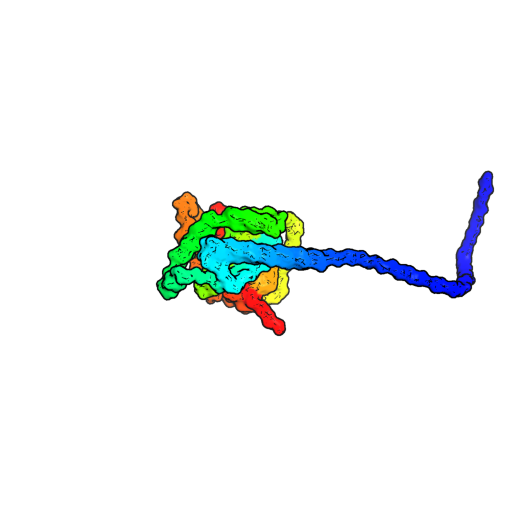95.06 199 ILE A N 1
ATOM 1620 C CA . ILE A 1 199 ? 12.277 5.173 -9.238 1.00 95.06 199 ILE A CA 1
ATOM 1621 C C . ILE A 1 199 ? 11.913 5.312 -10.713 1.00 95.06 199 ILE A C 1
ATOM 1623 O O . ILE A 1 199 ? 12.275 4.432 -11.482 1.00 95.06 199 ILE A O 1
ATOM 1627 N N . LEU A 1 200 ? 11.273 6.405 -11.138 1.00 96.00 200 LEU A N 1
ATOM 1628 C CA . LEU A 1 200 ? 10.791 6.605 -12.506 1.00 96.00 200 LEU A CA 1
ATOM 1629 C C . LEU A 1 200 ? 11.918 6.837 -13.518 1.00 96.00 200 LEU A C 1
ATOM 1631 O O . LEU A 1 200 ? 12.825 7.647 -13.307 1.00 96.00 200 LEU A O 1
ATOM 1635 N N . VAL A 1 201 ? 11.837 6.156 -14.663 1.00 95.88 201 VAL A N 1
ATOM 1636 C CA . VAL A 1 201 ? 12.649 6.481 -15.843 1.00 95.88 201 VAL A CA 1
ATOM 1637 C C . VAL A 1 201 ? 11.984 7.587 -16.666 1.00 95.88 201 VAL A C 1
ATOM 1639 O O . VAL A 1 201 ? 10.791 7.853 -16.535 1.00 95.88 201 VAL A O 1
ATOM 1642 N N . GLU A 1 202 ? 12.742 8.232 -17.555 1.00 96.12 202 GLU A N 1
ATOM 1643 C CA . GLU A 1 202 ? 12.269 9.409 -18.302 1.00 96.12 202 GLU A CA 1
ATOM 1644 C C . GLU A 1 202 ? 10.991 9.157 -19.112 1.00 96.12 202 GLU A C 1
ATOM 1646 O O . GLU A 1 202 ? 10.112 10.018 -19.155 1.00 96.12 202 GLU A O 1
ATOM 1651 N N . VAL A 1 203 ? 10.832 7.970 -19.707 1.00 96.25 203 VAL A N 1
ATOM 1652 C CA . VAL A 1 203 ? 9.596 7.637 -20.434 1.00 96.25 203 VAL A CA 1
ATOM 1653 C C . VAL A 1 203 ? 8.381 7.590 -19.504 1.00 96.25 203 VAL A C 1
ATOM 1655 O O . VAL A 1 203 ? 7.328 8.101 -19.866 1.00 96.25 203 VAL A O 1
ATOM 1658 N N . GLU A 1 204 ? 8.519 7.067 -18.286 1.00 96.75 204 GLU A N 1
ATOM 1659 C CA . GLU A 1 204 ? 7.421 7.014 -17.315 1.00 96.75 204 GLU A CA 1
ATOM 1660 C C . GLU A 1 204 ? 7.078 8.409 -16.797 1.00 96.75 204 GLU A C 1
ATOM 1662 O O . GLU A 1 204 ? 5.903 8.750 -16.712 1.00 96.75 204 GLU A O 1
ATOM 1667 N N . LYS A 1 205 ? 8.081 9.260 -16.546 1.00 96.81 205 LYS A N 1
ATOM 1668 C CA . LYS A 1 205 ? 7.844 10.668 -16.187 1.00 96.81 205 LYS A CA 1
ATOM 1669 C C . LYS A 1 205 ? 7.048 11.400 -17.271 1.00 96.81 205 LYS A C 1
ATOM 1671 O O . LYS A 1 205 ? 6.132 12.152 -16.953 1.00 96.81 205 LYS A O 1
ATOM 1676 N N . ASN A 1 206 ? 7.350 11.143 -18.547 1.00 97.56 206 ASN A N 1
ATOM 1677 C CA . ASN A 1 206 ? 6.584 11.697 -19.666 1.00 97.56 206 ASN A CA 1
ATOM 1678 C C . ASN A 1 206 ? 5.144 11.152 -19.715 1.00 97.56 206 ASN A C 1
ATOM 1680 O O . ASN A 1 206 ? 4.217 11.917 -19.967 1.00 97.56 206 ASN A O 1
ATOM 1684 N N . LEU A 1 207 ? 4.926 9.859 -19.446 1.00 97.62 207 LEU A N 1
ATOM 1685 C CA . LEU A 1 207 ? 3.572 9.287 -19.357 1.00 97.62 207 LEU A CA 1
ATOM 1686 C C . LEU A 1 207 ? 2.746 9.962 -18.254 1.00 97.62 207 LEU A C 1
ATOM 1688 O O . LEU A 1 207 ? 1.604 10.347 -18.496 1.00 97.62 207 LEU A O 1
ATOM 1692 N N . VAL A 1 208 ? 3.350 10.186 -17.085 1.00 97.06 208 VAL A N 1
ATOM 1693 C CA . VAL A 1 208 ? 2.718 10.888 -15.957 1.00 97.06 208 VAL A CA 1
ATOM 1694 C C . VAL A 1 208 ? 2.359 12.328 -16.329 1.00 97.06 208 VAL A C 1
ATOM 1696 O O . VAL A 1 208 ? 1.245 12.766 -16.057 1.00 97.06 208 VAL A O 1
ATOM 1699 N N . GLN A 1 209 ? 3.255 13.057 -17.005 1.00 96.88 209 GLN A N 1
ATOM 1700 C CA . GLN A 1 209 ? 2.979 14.418 -17.494 1.00 96.88 209 GLN A CA 1
ATOM 1701 C C . GLN A 1 209 ? 1.828 14.467 -18.508 1.00 96.88 209 GLN A C 1
ATOM 1703 O O . GLN A 1 209 ? 1.087 15.446 -18.550 1.00 96.88 209 GLN A O 1
ATOM 1708 N N . ASN A 1 210 ? 1.649 13.399 -19.285 1.00 96.50 210 ASN A N 1
ATOM 1709 C CA . ASN A 1 210 ? 0.551 13.257 -20.239 1.00 96.50 210 ASN A CA 1
ATOM 1710 C C . ASN A 1 210 ? -0.756 12.749 -19.597 1.00 96.50 210 ASN A C 1
ATOM 1712 O O . ASN A 1 210 ? -1.726 12.514 -20.314 1.00 96.50 210 ASN A O 1
ATOM 1716 N N . GLY A 1 211 ? -0.796 12.564 -18.272 1.00 95.44 211 GLY A N 1
ATOM 1717 C CA . GLY A 1 211 ? -1.974 12.085 -17.544 1.00 95.44 211 GLY A CA 1
ATOM 1718 C C . GLY A 1 211 ? -2.216 10.574 -17.633 1.00 95.44 211 GLY A C 1
ATOM 1719 O O . GLY A 1 211 ? -3.261 10.107 -17.191 1.00 95.44 211 GLY A O 1
ATOM 1720 N N . ILE A 1 212 ? -1.262 9.802 -18.165 1.00 96.31 212 ILE A N 1
ATOM 1721 C CA . ILE A 1 212 ? -1.354 8.342 -18.346 1.00 96.31 212 ILE A CA 1
ATOM 1722 C C . ILE A 1 212 ? -0.867 7.650 -17.065 1.00 96.31 212 ILE A C 1
ATOM 1724 O O . ILE A 1 212 ? 0.192 7.021 -17.025 1.00 96.31 212 ILE A O 1
ATOM 1728 N N . ILE A 1 213 ? -1.596 7.871 -15.972 1.00 94.62 213 ILE A N 1
ATOM 1729 C CA . ILE A 1 213 ? -1.206 7.421 -14.629 1.00 94.62 213 ILE A CA 1
ATOM 1730 C C . ILE A 1 213 ? -1.764 6.028 -14.332 1.00 94.62 213 ILE A C 1
ATOM 1732 O O . ILE A 1 213 ? -1.037 5.176 -13.820 1.00 94.62 213 ILE A O 1
ATOM 1736 N N . GLU A 1 214 ? -3.028 5.780 -14.671 1.00 94.00 214 GLU A N 1
ATOM 1737 C CA . GLU A 1 214 ? -3.704 4.521 -14.349 1.00 94.00 214 GLU A CA 1
ATOM 1738 C C . GLU A 1 214 ? -3.138 3.355 -15.165 1.00 94.00 214 GLU A C 1
ATOM 1740 O O . GLU A 1 214 ? -2.769 2.316 -14.623 1.00 94.00 214 GLU A O 1
ATOM 1745 N N . GLU A 1 215 ? -2.932 3.546 -16.467 1.00 94.81 215 GLU A N 1
ATOM 1746 C CA . GLU A 1 215 ? -2.331 2.521 -17.318 1.00 94.81 215 GLU A CA 1
ATOM 1747 C C . GLU A 1 215 ? -0.894 2.209 -16.886 1.00 94.81 215 GLU A C 1
ATOM 1749 O O . GLU A 1 215 ? -0.470 1.049 -16.910 1.00 94.81 215 GLU A O 1
ATOM 1754 N N . LEU A 1 216 ? -0.146 3.227 -16.442 1.00 95.75 216 LEU A N 1
ATOM 1755 C CA . LEU A 1 216 ? 1.194 3.043 -15.892 1.00 95.75 216 LEU A CA 1
ATOM 1756 C C . LEU A 1 216 ? 1.149 2.227 -14.591 1.00 95.75 216 LEU A C 1
ATOM 1758 O O . LEU A 1 216 ? 1.921 1.279 -14.437 1.00 95.75 216 LEU A O 1
ATOM 1762 N N . ARG A 1 217 ? 0.229 2.548 -13.676 1.00 95.38 217 ARG A N 1
ATOM 1763 C CA . ARG A 1 217 ? -0.004 1.811 -12.425 1.00 95.38 217 ARG A CA 1
ATOM 1764 C C . ARG A 1 217 ? -0.308 0.337 -12.683 1.00 95.38 217 ARG A C 1
ATOM 1766 O O . ARG A 1 217 ? 0.390 -0.536 -12.157 1.00 95.38 217 ARG A O 1
ATOM 1773 N N . LEU A 1 218 ? -1.286 0.053 -13.541 1.00 94.00 218 LEU A N 1
ATOM 1774 C CA . LEU A 1 218 ? -1.695 -1.310 -13.891 1.00 94.00 218 LEU A CA 1
ATOM 1775 C C . LEU A 1 218 ? -0.573 -2.097 -14.572 1.00 94.00 218 LEU A C 1
ATOM 1777 O O . LEU A 1 218 ? -0.402 -3.283 -14.295 1.00 94.00 218 LEU A O 1
ATOM 1781 N N . ALA A 1 219 ? 0.222 -1.451 -15.430 1.00 93.56 219 ALA A N 1
ATOM 1782 C CA . ALA A 1 219 ? 1.357 -2.092 -16.089 1.00 93.56 219 ALA A CA 1
ATOM 1783 C C . ALA A 1 219 ? 2.499 -2.421 -15.111 1.00 93.56 219 ALA A C 1
ATOM 1785 O O . ALA A 1 219 ? 3.155 -3.456 -15.256 1.00 93.56 219 ALA A O 1
ATOM 1786 N N . LYS A 1 220 ? 2.737 -1.568 -14.106 1.00 93.75 220 LYS A N 1
ATOM 1787 C CA . LYS A 1 220 ? 3.816 -1.743 -13.119 1.00 93.75 220 LYS A CA 1
ATOM 1788 C C . LYS A 1 220 ? 3.481 -2.762 -12.035 1.00 93.75 220 LYS A C 1
ATOM 1790 O O . LYS A 1 220 ? 4.354 -3.556 -11.680 1.00 93.75 220 LYS A O 1
ATOM 1795 N N . ARG A 1 221 ? 2.238 -2.790 -11.541 1.00 92.50 221 ARG A N 1
ATOM 1796 C CA . ARG A 1 221 ? 1.772 -3.695 -10.468 1.00 92.50 221 ARG A CA 1
ATOM 1797 C C . ARG A 1 221 ? 2.229 -5.158 -10.649 1.00 92.50 221 ARG A C 1
ATOM 1799 O O . ARG A 1 221 ? 2.928 -5.665 -9.771 1.00 92.50 221 ARG A O 1
ATOM 1806 N N . PRO A 1 222 ? 1.986 -5.852 -11.779 1.00 90.69 222 PRO A N 1
ATOM 1807 C CA . PRO A 1 222 ? 2.420 -7.242 -11.938 1.00 90.69 222 PRO A CA 1
ATOM 1808 C C . PRO A 1 222 ? 3.944 -7.419 -12.004 1.00 90.69 222 PRO A C 1
ATOM 1810 O O . PRO A 1 222 ? 4.427 -8.531 -11.782 1.00 90.69 222 PRO A O 1
ATOM 1813 N N . LEU A 1 223 ? 4.713 -6.372 -12.326 1.00 92.25 223 LEU A N 1
ATOM 1814 C CA . LEU A 1 223 ? 6.175 -6.432 -12.352 1.00 92.25 223 LEU A CA 1
ATOM 1815 C C . LEU A 1 223 ? 6.752 -6.421 -10.935 1.00 92.25 223 LEU A C 1
ATOM 1817 O O . LEU A 1 223 ? 7.628 -7.228 -10.638 1.00 92.25 223 LEU A O 1
ATOM 1821 N N . GLU A 1 224 ? 6.218 -5.582 -10.048 1.00 91.38 224 GLU A N 1
ATOM 1822 C CA . GLU A 1 224 ? 6.659 -5.518 -8.649 1.00 91.38 224 GLU A CA 1
ATOM 1823 C C . GLU A 1 224 ? 6.384 -6.818 -7.895 1.00 91.38 224 GLU A C 1
ATOM 1825 O O . GLU A 1 224 ? 7.240 -7.314 -7.161 1.00 91.38 224 GLU A O 1
ATOM 1830 N N . HIS A 1 225 ? 5.227 -7.439 -8.145 1.00 89.75 225 HIS A N 1
ATOM 1831 C CA . HIS A 1 225 ? 4.857 -8.697 -7.496 1.00 89.75 225 HIS A CA 1
ATOM 1832 C C . HIS A 1 225 ? 5.781 -9.871 -7.846 1.00 89.75 225 HIS A C 1
ATOM 1834 O O . HIS A 1 225 ? 5.772 -10.890 -7.147 1.00 89.75 225 HIS A O 1
ATOM 1840 N N . ARG A 1 226 ? 6.632 -9.747 -8.875 1.00 87.44 226 ARG A N 1
ATOM 1841 C CA . ARG A 1 226 ? 7.619 -10.780 -9.231 1.00 87.44 226 ARG A CA 1
ATOM 1842 C C . ARG A 1 226 ? 8.663 -10.997 -8.146 1.00 87.44 226 ARG A C 1
ATOM 1844 O O . ARG A 1 226 ? 9.235 -12.087 -8.108 1.00 87.44 226 ARG A O 1
ATOM 1851 N N . ILE A 1 227 ? 8.883 -10.029 -7.253 1.00 86.69 227 ILE A N 1
ATOM 1852 C CA . ILE A 1 227 ? 9.864 -10.167 -6.174 1.00 86.69 227 ILE A CA 1
ATOM 1853 C C . ILE A 1 227 ? 9.601 -11.403 -5.307 1.00 86.69 227 ILE A C 1
ATOM 1855 O O . ILE A 1 227 ? 10.533 -12.126 -4.970 1.00 86.69 227 ILE A O 1
ATOM 1859 N N . THR A 1 228 ? 8.322 -11.711 -5.067 1.00 82.25 228 THR A N 1
ATOM 1860 C CA . T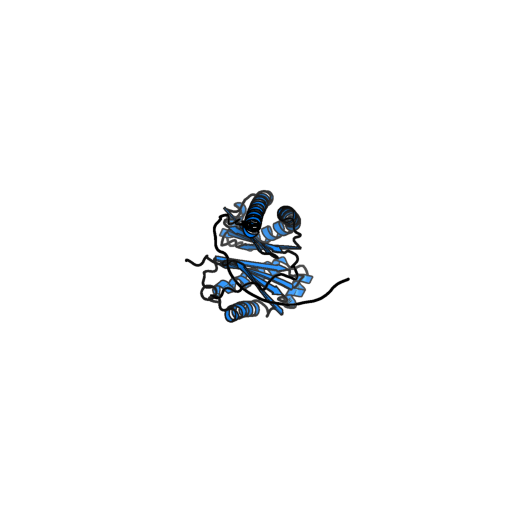HR A 1 228 ? 7.870 -12.878 -4.289 1.00 82.25 228 THR A CA 1
ATOM 1861 C C . THR A 1 228 ? 8.179 -14.220 -4.955 1.00 82.25 228 THR A C 1
ATOM 1863 O O . THR A 1 228 ? 8.126 -15.254 -4.301 1.00 82.25 228 THR A O 1
ATOM 1866 N N . LYS A 1 229 ? 8.501 -14.224 -6.256 1.00 81.06 229 LYS A N 1
ATOM 1867 C CA . LYS A 1 229 ? 8.787 -15.434 -7.046 1.00 81.06 229 LYS A CA 1
ATOM 1868 C C . LYS A 1 229 ? 10.261 -15.570 -7.422 1.00 81.06 229 LYS A C 1
ATOM 1870 O O . LYS A 1 229 ? 10.728 -16.680 -7.653 1.00 81.06 229 LYS A O 1
ATOM 1875 N N . LEU A 1 230 ? 10.970 -14.451 -7.570 1.00 74.06 230 LEU A N 1
ATOM 1876 C CA . LEU A 1 230 ? 12.320 -14.415 -8.146 1.00 74.06 230 LEU A CA 1
ATOM 1877 C C . LEU A 1 230 ? 13.437 -14.491 -7.111 1.00 74.06 230 LEU A C 1
ATOM 1879 O O . LEU A 1 230 ? 14.556 -14.873 -7.449 1.00 74.06 230 LEU A O 1
ATOM 1883 N N . PHE A 1 231 ? 13.148 -14.102 -5.879 1.00 72.19 231 PHE A N 1
ATOM 1884 C CA . PHE A 1 231 ? 14.110 -14.077 -4.797 1.00 72.19 231 PHE A CA 1
ATOM 1885 C C . PHE A 1 231 ? 13.497 -14.863 -3.649 1.00 72.19 231 PHE A C 1
ATOM 1887 O O . PHE A 1 231 ? 12.311 -14.706 -3.371 1.00 72.19 231 PHE A O 1
ATOM 1894 N N . ASN A 1 232 ? 14.271 -15.742 -3.013 1.00 77.12 232 ASN A N 1
ATOM 1895 C CA . ASN A 1 232 ? 13.801 -16.574 -1.905 1.00 77.12 232 ASN A CA 1
ATOM 1896 C C . ASN A 1 232 ? 13.617 -15.730 -0.626 1.00 77.12 232 ASN A C 1
ATOM 1898 O O . ASN A 1 232 ? 14.252 -15.989 0.396 1.00 77.12 232 ASN A O 1
ATOM 1902 N N . LEU A 1 233 ? 12.791 -14.680 -0.711 1.00 83.19 233 LEU A N 1
ATOM 1903 C CA . LEU A 1 233 ? 12.539 -13.692 0.336 1.00 83.19 233 LEU A CA 1
ATOM 1904 C C . LEU A 1 233 ? 12.143 -14.365 1.645 1.00 83.19 233 LEU A C 1
ATOM 1906 O O . LEU A 1 233 ? 12.572 -13.928 2.704 1.00 83.19 233 LEU A O 1
ATOM 1910 N N . GLU A 1 234 ? 11.381 -15.454 1.566 1.00 81.75 234 GLU A N 1
ATOM 1911 C CA . GLU A 1 234 ? 10.889 -16.163 2.744 1.00 81.75 234 GLU A CA 1
ATOM 1912 C C . GLU A 1 234 ? 12.027 -16.725 3.606 1.00 81.75 234 GLU A C 1
ATOM 1914 O O . GLU A 1 234 ? 11.983 -16.639 4.831 1.00 81.75 234 GLU A O 1
ATOM 1919 N N . SER A 1 235 ? 13.089 -17.241 2.974 1.00 79.75 235 SER A N 1
ATOM 1920 C CA . SER A 1 235 ? 14.260 -17.738 3.709 1.00 79.75 235 SER A CA 1
ATOM 1921 C C . SER A 1 235 ? 15.038 -16.629 4.413 1.00 79.75 235 SER A C 1
ATOM 1923 O O . SER A 1 235 ? 15.604 -16.857 5.476 1.00 79.75 235 SER A O 1
ATOM 1925 N N . LEU A 1 236 ? 15.047 -15.431 3.830 1.00 82.81 236 LEU A N 1
ATOM 1926 C CA . LEU A 1 236 ? 15.793 -14.287 4.337 1.00 82.81 236 LEU A CA 1
ATOM 1927 C C . LEU A 1 236 ? 15.045 -13.549 5.448 1.00 82.81 236 LEU A C 1
ATOM 1929 O O . LEU A 1 236 ? 15.649 -13.073 6.401 1.00 82.81 236 LEU A O 1
ATOM 1933 N N . LEU A 1 237 ? 13.724 -13.459 5.316 1.00 83.81 237 LEU A N 1
ATOM 1934 C CA . LEU A 1 237 ? 12.842 -12.800 6.277 1.00 83.81 237 LEU A CA 1
ATOM 1935 C C . LEU A 1 237 ? 12.481 -13.722 7.454 1.00 83.81 237 LEU A C 1
ATOM 1937 O O . LEU A 1 237 ? 11.678 -13.339 8.299 1.00 83.81 237 LEU A O 1
ATOM 1941 N N . ASN A 1 238 ? 13.066 -14.929 7.499 1.00 73.88 238 ASN A N 1
ATOM 1942 C CA . ASN A 1 238 ? 12.806 -15.973 8.490 1.00 73.88 238 ASN A CA 1
ATOM 1943 C C . ASN A 1 238 ? 11.301 -16.255 8.680 1.00 73.88 238 ASN A C 1
ATOM 1945 O O . ASN A 1 238 ? 10.816 -16.477 9.791 1.00 73.88 238 ASN A O 1
ATOM 1949 N N . GLY A 1 239 ? 10.544 -16.201 7.583 1.00 79.31 239 GLY A N 1
ATOM 1950 C CA . GLY A 1 239 ? 9.090 -16.252 7.612 1.00 79.31 239 GLY A CA 1
ATOM 1951 C C . GLY A 1 239 ? 8.484 -16.124 6.221 1.00 79.31 239 GLY A C 1
ATOM 1952 O O . GLY A 1 239 ? 9.072 -15.551 5.306 1.00 79.31 239 GLY A O 1
ATOM 1953 N N . ARG A 1 240 ? 7.281 -16.672 6.047 1.00 85.81 240 ARG A N 1
ATOM 1954 C CA . ARG A 1 240 ? 6.566 -16.638 4.770 1.00 85.81 240 ARG A CA 1
ATOM 1955 C C . ARG A 1 240 ? 6.030 -15.234 4.483 1.00 85.81 240 ARG A C 1
ATOM 1957 O O . ARG A 1 240 ? 5.440 -14.611 5.366 1.00 85.81 240 ARG A O 1
ATOM 1964 N N . VAL A 1 241 ? 6.146 -14.771 3.237 1.00 90.06 241 VAL A N 1
ATOM 1965 C CA . VAL A 1 241 ? 5.497 -13.530 2.788 1.00 90.06 241 VAL A CA 1
ATOM 1966 C C . VAL A 1 241 ? 4.015 -13.826 2.533 1.00 90.06 241 VAL A C 1
ATOM 1968 O O . VAL A 1 241 ? 3.636 -14.368 1.492 1.00 90.06 241 VAL A O 1
ATOM 1971 N N . GLN A 1 242 ? 3.158 -13.487 3.499 1.00 91.81 242 GLN A N 1
ATOM 1972 C CA . GLN A 1 242 ? 1.707 -13.648 3.391 1.00 91.81 242 GLN A CA 1
ATOM 1973 C C . GLN A 1 242 ? 1.114 -12.739 2.336 1.00 91.81 242 GLN A C 1
ATOM 1975 O O . GLN A 1 242 ? 0.209 -13.165 1.621 1.00 91.81 242 GLN A O 1
ATOM 1980 N N . ASP A 1 243 ? 1.606 -11.506 2.233 1.00 94.12 243 ASP A N 1
ATOM 1981 C CA . ASP A 1 243 ? 1.117 -10.532 1.270 1.00 94.12 243 ASP A CA 1
ATOM 1982 C C . ASP A 1 243 ? 2.154 -9.486 0.872 1.00 94.12 243 ASP A C 1
ATOM 1984 O O . ASP A 1 243 ? 3.152 -9.286 1.563 1.00 94.12 243 ASP A O 1
ATOM 1988 N N . LEU A 1 244 ? 1.909 -8.856 -0.273 1.00 95.19 244 LEU A N 1
ATOM 1989 C CA . LEU A 1 244 ? 2.705 -7.772 -0.825 1.00 95.19 244 LEU A CA 1
ATOM 1990 C C . LEU A 1 244 ? 1.752 -6.707 -1.354 1.00 95.19 244 LEU A C 1
ATOM 1992 O O . LEU A 1 244 ? 0.854 -7.031 -2.130 1.00 95.19 244 LEU A O 1
ATOM 1996 N N . PHE A 1 245 ? 2.018 -5.461 -0.987 1.00 97.62 245 PHE A N 1
ATOM 1997 C CA . PHE A 1 245 ? 1.295 -4.291 -1.470 1.00 97.62 245 PHE A CA 1
ATOM 1998 C C . PHE A 1 245 ? 2.278 -3.264 -2.016 1.00 97.62 245 PHE A C 1
ATOM 2000 O O . PHE A 1 245 ? 3.339 -3.064 -1.418 1.00 97.62 245 PHE A O 1
ATOM 2007 N N . VAL A 1 246 ? 1.945 -2.619 -3.133 1.00 96.94 246 VAL A N 1
ATOM 2008 C CA . VAL A 1 246 ? 2.750 -1.544 -3.719 1.00 96.94 246 VAL A CA 1
ATOM 2009 C C . VAL A 1 246 ? 1.863 -0.419 -4.239 1.00 96.94 246 VAL A C 1
ATOM 2011 O O . VAL A 1 246 ? 0.977 -0.642 -5.061 1.00 96.94 246 VAL A O 1
ATOM 2014 N N . ASP A 1 247 ? 2.156 0.804 -3.806 1.00 97.25 247 ASP A N 1
ATOM 2015 C CA . ASP A 1 247 ? 1.524 2.021 -4.312 1.00 97.25 247 ASP A CA 1
ATOM 2016 C C . ASP A 1 247 ? 2.583 3.105 -4.584 1.00 97.25 247 ASP A C 1
ATOM 2018 O O . ASP A 1 247 ? 3.674 3.107 -4.006 1.00 97.25 247 ASP A O 1
ATOM 2022 N N . TRP A 1 248 ? 2.271 4.018 -5.498 1.00 96.50 248 TRP A N 1
ATOM 2023 C CA . TRP A 1 248 ? 3.145 5.052 -6.024 1.00 96.50 248 TRP A CA 1
ATOM 2024 C C . TRP A 1 248 ? 2.527 6.433 -5.876 1.00 96.50 248 TRP A C 1
ATOM 2026 O O . TRP A 1 248 ? 1.368 6.656 -6.229 1.00 96.50 248 TRP A O 1
ATOM 2036 N N . ASN A 1 249 ? 3.373 7.396 -5.520 1.00 96.50 249 ASN A N 1
ATOM 2037 C CA . ASN A 1 249 ? 3.154 8.783 -5.882 1.00 96.50 249 ASN A CA 1
ATOM 2038 C C . ASN A 1 249 ? 3.967 9.092 -7.144 1.00 96.50 249 ASN A C 1
ATOM 2040 O O . ASN A 1 249 ? 5.154 9.414 -7.085 1.00 96.50 249 ASN A O 1
ATOM 2044 N N . PHE A 1 250 ? 3.329 8.975 -8.307 1.00 96.62 250 PHE A N 1
ATOM 2045 C CA . PHE A 1 250 ? 4.007 9.172 -9.588 1.00 96.62 250 PHE A CA 1
ATOM 2046 C C . PHE A 1 250 ? 4.487 10.609 -9.818 1.00 96.62 250 PHE A C 1
ATOM 2048 O O . PHE A 1 250 ? 5.505 10.810 -10.475 1.00 96.62 250 PHE A O 1
ATOM 2055 N N . HIS A 1 251 ? 3.788 11.605 -9.270 1.00 95.94 251 HIS A N 1
ATOM 2056 C CA . HIS A 1 251 ? 4.187 13.007 -9.400 1.00 95.94 251 HIS A CA 1
ATOM 2057 C C . HIS A 1 251 ? 5.415 13.338 -8.552 1.00 95.94 251 HIS A C 1
ATOM 2059 O O . HIS A 1 251 ? 6.258 14.122 -8.977 1.00 95.94 251 HIS A O 1
ATOM 2065 N N . MET A 1 252 ? 5.520 12.716 -7.378 1.00 96.31 252 MET A N 1
ATOM 2066 C CA . MET A 1 252 ? 6.629 12.918 -6.444 1.00 96.31 252 MET A CA 1
ATOM 2067 C C . MET A 1 252 ? 7.772 11.908 -6.630 1.00 96.31 252 MET A C 1
ATOM 2069 O O . MET A 1 252 ? 8.751 11.962 -5.892 1.00 96.31 252 MET A O 1
ATOM 2073 N N . ASP A 1 253 ? 7.659 11.003 -7.607 1.00 97.06 253 ASP A N 1
ATOM 2074 C CA . ASP A 1 253 ? 8.646 9.963 -7.921 1.00 97.06 253 ASP A CA 1
ATOM 2075 C C . ASP A 1 253 ? 9.041 9.117 -6.696 1.00 97.06 253 ASP A C 1
ATOM 2077 O O . ASP A 1 253 ? 10.218 8.950 -6.375 1.00 97.06 253 ASP A O 1
ATOM 2081 N N . PHE A 1 254 ? 8.050 8.569 -5.989 1.00 95.94 254 PHE A N 1
ATOM 2082 C CA . PHE A 1 254 ? 8.307 7.582 -4.941 1.00 95.94 254 PHE A CA 1
ATOM 2083 C C . PHE A 1 254 ? 7.227 6.502 -4.854 1.00 95.94 254 PHE A C 1
ATOM 2085 O O . PHE A 1 254 ? 6.157 6.597 -5.459 1.00 95.94 254 PHE A O 1
ATOM 2092 N N . SER A 1 255 ? 7.529 5.441 -4.108 1.00 96.81 255 SER A N 1
ATOM 2093 C CA . SER A 1 255 ? 6.601 4.345 -3.828 1.00 96.81 255 SER A CA 1
ATOM 2094 C C . SER A 1 255 ? 6.766 3.803 -2.421 1.00 96.81 255 SER A C 1
ATOM 2096 O O . SER A 1 255 ? 7.875 3.816 -1.879 1.00 96.81 255 SER A O 1
ATOM 2098 N N . TYR A 1 256 ? 5.683 3.231 -1.908 1.00 98.00 256 TYR A N 1
ATOM 2099 C CA . TYR A 1 256 ? 5.705 2.338 -0.764 1.00 98.00 256 TYR A CA 1
ATOM 2100 C C . TYR A 1 256 ? 5.503 0.903 -1.231 1.00 98.00 256 TYR A C 1
ATOM 2102 O O . TYR A 1 256 ? 4.620 0.615 -2.034 1.00 98.00 256 TYR A O 1
ATOM 2110 N N . MET A 1 257 ? 6.327 0.005 -0.709 1.00 97.44 257 MET A N 1
ATOM 2111 C CA . MET A 1 257 ? 6.184 -1.438 -0.828 1.00 97.44 257 MET A CA 1
ATOM 2112 C C . MET A 1 257 ? 6.056 -2.014 0.578 1.00 97.44 257 MET A C 1
ATOM 2114 O O . MET A 1 257 ? 6.903 -1.749 1.425 1.00 97.44 257 MET A O 1
ATOM 2118 N N . VAL A 1 258 ? 5.024 -2.809 0.835 1.00 97.69 258 VAL A N 1
ATOM 2119 C CA . VAL A 1 258 ? 4.790 -3.410 2.150 1.00 97.69 258 VAL A CA 1
ATOM 2120 C C . VAL A 1 258 ? 4.756 -4.921 2.031 1.00 97.69 258 VAL A C 1
ATOM 2122 O O . VAL A 1 258 ? 3.972 -5.474 1.262 1.00 97.69 258 VAL A O 1
ATOM 2125 N N . LEU A 1 259 ? 5.607 -5.578 2.813 1.00 95.69 259 LEU A N 1
ATOM 2126 C CA . LEU A 1 259 ? 5.652 -7.024 2.974 1.00 95.69 259 LEU A CA 1
ATOM 2127 C C . LEU A 1 259 ? 4.947 -7.401 4.277 1.00 95.69 259 LEU A C 1
ATOM 2129 O O . LEU A 1 259 ? 5.367 -6.988 5.359 1.00 95.69 259 LEU A O 1
ATOM 2133 N N . MET A 1 260 ? 3.895 -8.210 4.159 1.00 94.75 260 MET A N 1
ATOM 2134 C CA . MET A 1 260 ? 3.194 -8.807 5.294 1.00 94.75 260 MET A CA 1
ATOM 2135 C C . MET A 1 260 ? 3.754 -10.209 5.536 1.00 94.75 260 MET A C 1
ATOM 2137 O O . MET A 1 260 ? 3.721 -11.048 4.634 1.00 94.75 260 MET A O 1
ATOM 2141 N N . LEU A 1 261 ? 4.255 -10.475 6.738 1.00 92.38 261 LEU A N 1
ATOM 2142 C CA . LEU A 1 261 ? 4.936 -11.715 7.108 1.00 92.38 261 LEU A CA 1
ATOM 2143 C C . LEU A 1 261 ? 4.083 -12.567 8.055 1.00 92.38 261 LEU A C 1
ATOM 2145 O O . LEU A 1 261 ? 3.322 -12.063 8.892 1.00 92.38 261 LEU A O 1
ATOM 2149 N N . GLU A 1 262 ? 4.232 -13.886 7.946 1.00 86.94 262 GLU A N 1
ATOM 2150 C CA . GLU A 1 262 ? 3.716 -14.807 8.960 1.00 86.94 262 GLU A CA 1
ATOM 2151 C C . GLU A 1 262 ? 4.372 -14.534 10.311 1.00 86.94 262 GLU A C 1
ATOM 2153 O O . GLU A 1 262 ? 5.551 -14.190 10.383 1.00 86.94 262 GLU A O 1
ATOM 2158 N N . LYS A 1 263 ? 3.616 -14.717 11.402 1.00 72.31 263 LYS A N 1
ATOM 2159 C CA . LYS A 1 263 ? 4.242 -14.760 12.725 1.00 72.31 263 LYS A CA 1
ATOM 2160 C C . LYS A 1 263 ? 5.268 -15.894 12.736 1.00 72.31 263 LYS A C 1
ATOM 2162 O O . LYS A 1 263 ? 4.902 -17.003 12.332 1.00 72.31 263 LYS A O 1
ATOM 2167 N N . PRO A 1 264 ? 6.485 -15.663 13.253 1.00 60.31 264 PRO A N 1
ATOM 2168 C CA . PRO A 1 264 ? 7.393 -16.754 13.558 1.00 60.31 264 PRO A CA 1
ATOM 2169 C C . PRO A 1 264 ? 6.661 -17.753 14.460 1.00 60.31 264 PRO A C 1
ATOM 2171 O O . PRO A 1 264 ? 6.059 -17.357 15.462 1.00 60.31 264 PRO A O 1
ATOM 2174 N N . GLN A 1 265 ? 6.648 -19.033 14.088 1.00 51.34 265 GLN A N 1
ATOM 2175 C CA . GLN A 1 265 ? 6.162 -20.070 14.995 1.00 51.34 265 GLN A CA 1
ATOM 2176 C C . GLN A 1 265 ? 7.166 -20.162 16.150 1.00 51.34 265 GLN A C 1
ATOM 2178 O O . GLN A 1 265 ? 8.306 -20.568 15.938 1.00 51.34 265 GLN A O 1
ATOM 2183 N N . SER A 1 266 ? 6.753 -19.703 17.332 1.00 45.41 266 SER A N 1
ATOM 2184 C CA . SER A 1 266 ? 7.477 -19.849 18.600 1.00 45.41 266 SER A CA 1
ATOM 2185 C C . SER A 1 266 ? 7.460 -21.287 19.096 1.00 45.41 266 SER A C 1
ATOM 2187 O O . SER A 1 266 ? 6.339 -21.852 19.097 1.00 45.41 266 SER A O 1
#

Radius of gyration: 27.19 Å; chains: 1; bounding box: 60×59×93 Å

Sequence (266 aa):
MANAVVIHLYRRSESSGSCANFFYCTAPMKGVSQMMEKQDTRTIVSQYAEHFLEEHFGEKPDKLTVILHPPFLLIHLTGFLLPAEKMLVQRQDWNRVLETRDLMICSLKADLLTGLQERIGQPLTDLYVDWNLEKKSGLMIATMEKDEDLDEWPWPEAVDQETLKEIILLNSIRTQKKPDQTNFYWLNDQVLLIERIGILVEVEKNLVQNGIIEELRLAKRPLEHRITKLFNLESLLNGRVQDLFVDWNFHMDFSYMVLMLEKPQS

pLDDT: mean 83.65, std 21.71, range [25.95, 98.5]

Foldseek 3Di:
DDDDDDDDDDDDDDDDDDDDPPPPPPDDPPPVVVVVVVVQLFVLLQVVVQVVCCVQVVHGAPDWGWQDDPQKIKIKGFNADDPVCVVCVVVVVVLVVQVVVVVSCVVCVVVSQVVSCVSNVAHWDGKWKFADVVRNMIMIMTGHPHDPPDDDADDPPQADPVVVVVLLQVLLVVLARGFPDKDWHCSDLFKIKIKGAQSDDPVLLVCVVVVVPSVSVVVSVVSSVCSLVPDPVQVRSVFHQPDWTKGDPSVRRMIMIMTGTDDNDD

Secondary structure (DSSP, 8-state):
-----------------------------HHHHHHHHHHHHHHHHHHHHHHHHHHHHS---SEEEEEEETTEEEEEEES---TTTHHHHHTT-HHHHHHHHHHHHHHHHHHHHHHHHHHHTS-EEEEEEEEETTTTEEEEEEEE---TT--PPPPPTTS-HHHHHHHHHHHHHHHS---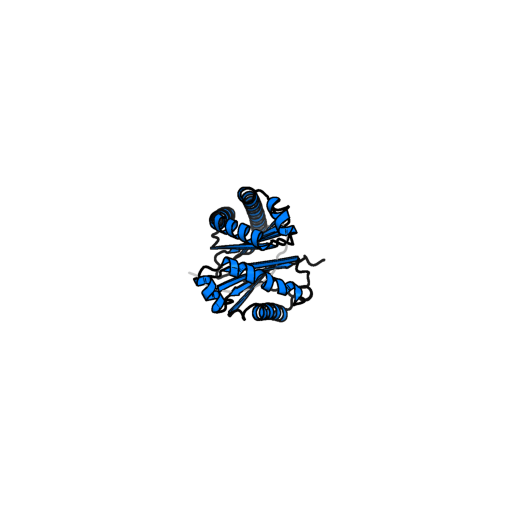SEEEEEEEETTEEEEEEES---HHHHHHHHTT--HHHHHHHHHHHTTHHHHS-HHHHTTS-EEEEEEEEETTTTEEEEEEEEPPP--